Protein AF-A0A8T0DCI5-F1 (afdb_monomer)

Structure (mmCIF, N/CA/C/O backbone):
data_AF-A0A8T0DCI5-F1
#
_entry.id   AF-A0A8T0DCI5-F1
#
loop_
_atom_site.group_PDB
_atom_site.id
_atom_site.type_symbol
_atom_site.label_atom_id
_atom_site.label_alt_id
_atom_site.label_comp_id
_atom_site.label_asym_id
_atom_site.label_entity_id
_atom_site.label_seq_id
_atom_site.pdbx_PDB_ins_code
_atom_site.Cartn_x
_atom_site.Cartn_y
_atom_site.Cartn_z
_atom_site.occupancy
_atom_site.B_iso_or_equiv
_atom_site.auth_seq_id
_atom_site.auth_comp_id
_atom_site.auth_asym_id
_atom_site.auth_atom_id
_atom_site.pdbx_PDB_model_num
ATOM 1 N N . MET A 1 1 ? -20.698 24.612 26.621 1.00 39.12 1 MET A N 1
ATOM 2 C CA . MET A 1 1 ? -21.183 23.215 26.681 1.00 39.12 1 MET A CA 1
ATOM 3 C C . MET A 1 1 ? -19.957 22.327 26.604 1.00 39.12 1 MET A C 1
ATOM 5 O O . MET A 1 1 ? -19.369 22.204 25.540 1.00 39.12 1 MET A O 1
ATOM 9 N N . ASN A 1 2 ? -19.497 21.860 27.763 1.00 38.19 2 ASN A N 1
ATOM 10 C CA . ASN A 1 2 ? -18.192 21.226 27.938 1.00 38.19 2 ASN A CA 1
ATOM 11 C C . ASN A 1 2 ? -18.203 19.811 27.346 1.00 38.19 2 ASN A C 1
ATOM 13 O O . ASN A 1 2 ? -19.063 19.004 27.691 1.00 38.19 2 ASN A O 1
ATOM 17 N N . GLY A 1 3 ? -17.231 19.513 26.481 1.00 45.12 3 GLY A N 1
ATOM 18 C CA . GLY A 1 3 ? -17.022 18.204 25.846 1.00 45.12 3 GLY A CA 1
ATOM 19 C C . GLY A 1 3 ? -16.558 17.090 26.795 1.00 45.12 3 GLY A C 1
ATOM 20 O O . GLY A 1 3 ? -16.182 16.018 26.337 1.00 45.12 3 GLY A O 1
ATOM 21 N N . GLU A 1 4 ? -16.603 17.312 28.107 1.00 45.72 4 GLU A N 1
ATOM 22 C CA . GLU A 1 4 ? -16.071 16.401 29.131 1.00 45.72 4 GLU A CA 1
ATOM 23 C C . GLU A 1 4 ? -17.026 15.240 29.479 1.00 45.72 4 GLU A C 1
ATOM 25 O O . GLU A 1 4 ? -16.649 14.293 30.164 1.00 45.72 4 GLU A O 1
ATOM 30 N N . GLY A 1 5 ? -18.266 15.261 28.976 1.00 42.47 5 GLY A N 1
ATOM 31 C CA . GLY A 1 5 ? -19.290 14.260 29.310 1.00 42.47 5 GLY A CA 1
ATOM 32 C C . GLY A 1 5 ? -19.173 12.908 28.590 1.00 42.47 5 GLY A C 1
ATOM 33 O O . GLY A 1 5 ? -19.795 11.939 29.025 1.00 42.47 5 GLY A O 1
ATOM 34 N N . VAL A 1 6 ? -18.400 12.813 27.501 1.00 50.53 6 VAL A N 1
ATOM 35 C CA . VAL A 1 6 ? -18.265 11.566 26.713 1.00 50.53 6 VAL A CA 1
ATOM 36 C C . VAL A 1 6 ? -17.013 10.773 27.105 1.00 50.53 6 VAL A C 1
ATOM 38 O O . VAL A 1 6 ? -17.026 9.544 27.067 1.00 50.53 6 VAL A O 1
ATOM 41 N N . GLU A 1 7 ? -15.951 11.442 27.556 1.00 51.25 7 GLU A N 1
ATOM 42 C CA . GLU A 1 7 ? -14.676 10.790 27.883 1.00 51.25 7 GLU A CA 1
ATOM 43 C C . GLU A 1 7 ? -14.747 9.957 29.179 1.00 51.25 7 GLU A C 1
ATOM 45 O O . GLU A 1 7 ? -14.103 8.915 29.289 1.00 51.25 7 GLU A O 1
ATOM 50 N N . SER A 1 8 ? -15.637 10.322 30.110 1.00 49.03 8 SER A N 1
ATOM 51 C CA . SER A 1 8 ? -15.830 9.642 31.404 1.00 49.03 8 SER A CA 1
ATOM 52 C C . SER A 1 8 ? -16.492 8.250 31.330 1.00 49.03 8 SER A C 1
ATOM 54 O O . SER A 1 8 ? -16.619 7.593 32.364 1.00 49.03 8 SER A O 1
ATOM 56 N N . ARG A 1 9 ? -16.946 7.782 30.157 1.00 56.31 9 ARG A N 1
ATOM 57 C CA . ARG A 1 9 ? -17.630 6.476 29.996 1.00 56.31 9 ARG A CA 1
ATOM 58 C C . ARG A 1 9 ? -16.864 5.458 29.150 1.00 56.31 9 ARG A C 1
ATOM 60 O O . ARG A 1 9 ? -17.348 4.340 28.978 1.00 56.31 9 ARG A O 1
ATOM 67 N N . ALA A 1 10 ? -15.697 5.813 28.616 1.00 63.16 10 ALA A N 1
ATOM 68 C CA . ALA A 1 10 ? -14.899 4.873 27.841 1.00 63.16 10 ALA A CA 1
ATOM 69 C C . ALA A 1 10 ? -14.134 3.927 28.787 1.00 63.16 10 ALA A C 1
ATOM 71 O O . ALA A 1 10 ? -13.474 4.407 29.712 1.00 63.16 10 ALA A O 1
ATOM 72 N N . PRO A 1 11 ? -14.196 2.596 28.589 1.00 72.56 11 PRO A N 1
ATOM 73 C CA . PRO A 1 11 ? -13.398 1.673 29.381 1.00 72.56 11 PRO A CA 1
ATOM 74 C C . PRO A 1 11 ? -11.907 2.026 29.228 1.00 72.56 11 PRO A C 1
ATOM 76 O O . PRO A 1 11 ? -11.449 2.272 28.108 1.00 72.56 11 PRO A O 1
ATOM 79 N N . PRO A 1 12 ? -11.141 2.084 30.330 1.00 68.19 12 PRO A N 1
ATOM 80 C CA . PRO A 1 12 ? -9.735 2.455 30.278 1.00 68.19 12 PRO A CA 1
ATOM 81 C C . PRO A 1 12 ? -8.933 1.398 29.510 1.00 68.19 12 PRO A C 1
ATOM 83 O O . PRO A 1 12 ? -8.918 0.219 29.870 1.00 68.19 12 PRO A O 1
ATOM 86 N N . ASP A 1 13 ? -8.234 1.832 28.464 1.00 75.88 13 ASP A N 1
ATOM 87 C CA . ASP A 1 13 ? -7.285 1.015 27.708 1.00 75.88 13 ASP A CA 1
ATOM 88 C C . ASP A 1 13 ? -6.001 0.851 28.533 1.00 75.88 13 ASP A C 1
ATOM 90 O O . ASP A 1 13 ? -5.081 1.661 28.452 1.00 75.88 13 ASP A O 1
ATOM 94 N N . ARG A 1 14 ? -5.973 -0.176 29.393 1.00 70.62 14 ARG A N 1
ATOM 95 C CA . ARG A 1 14 ? -4.916 -0.397 30.402 1.00 70.62 14 ARG A CA 1
ATOM 96 C C . ARG A 1 14 ? -3.493 -0.487 29.829 1.00 70.62 14 ARG A C 1
ATOM 98 O O . ARG A 1 14 ? -2.547 -0.308 30.587 1.00 70.62 14 ARG A O 1
ATOM 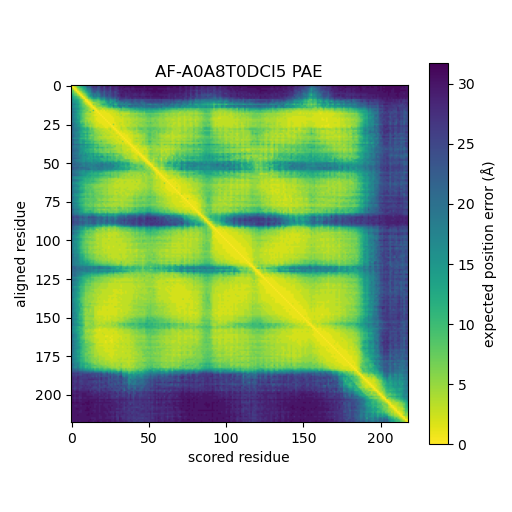105 N N . TYR A 1 15 ? -3.345 -0.747 28.528 1.00 79.38 15 TYR A N 1
ATOM 106 C CA . TYR A 1 15 ? -2.050 -0.911 27.858 1.00 79.38 15 TYR A CA 1
ATOM 107 C C . TYR A 1 15 ? -1.906 -0.078 26.571 1.00 79.38 15 TYR A C 1
ATOM 109 O O . TYR A 1 15 ? -0.943 -0.271 25.833 1.00 79.38 15 TYR A O 1
ATOM 117 N N . ASN A 1 16 ? -2.844 0.832 26.274 1.00 84.56 16 ASN A N 1
ATOM 118 C CA . ASN A 1 16 ? -2.890 1.591 25.014 1.00 84.56 16 ASN A CA 1
ATOM 119 C C . ASN A 1 16 ? -2.810 0.707 23.747 1.00 84.56 16 ASN A C 1
ATOM 121 O O . ASN A 1 16 ? -2.366 1.160 22.689 1.00 84.56 16 ASN A O 1
ATOM 125 N N . LEU A 1 17 ? -3.223 -0.562 23.821 1.00 86.12 17 LEU A N 1
ATOM 126 C CA . LEU A 1 17 ? -3.039 -1.519 22.722 1.00 86.12 17 LEU A CA 1
ATOM 127 C C . LEU A 1 17 ? -3.898 -1.151 21.517 1.00 86.12 17 LEU A C 1
ATOM 129 O O . LEU A 1 17 ? -3.439 -1.258 20.382 1.00 86.12 17 LEU A O 1
ATOM 133 N N . ALA A 1 18 ? -5.117 -0.660 21.753 1.00 85.38 18 ALA A N 1
ATOM 134 C CA . ALA A 1 18 ? -5.982 -0.194 20.675 1.00 85.38 18 ALA A CA 1
ATOM 135 C C . ALA A 1 18 ? -5.401 1.056 19.995 1.00 85.38 18 ALA A C 1
ATOM 137 O O . ALA A 1 18 ? -5.535 1.225 18.784 1.00 85.38 18 ALA A O 1
ATOM 138 N N . TYR A 1 19 ? -4.700 1.902 20.759 1.00 88.06 19 TYR A N 1
ATOM 139 C CA . TYR A 1 19 ? -4.032 3.090 20.231 1.00 88.06 19 TYR A CA 1
ATOM 140 C C . TYR A 1 19 ? -2.868 2.693 19.321 1.00 88.06 19 TYR A C 1
ATOM 142 O O . TYR A 1 19 ? -2.802 3.143 18.179 1.00 88.06 19 TYR A O 1
ATOM 150 N N . PHE A 1 20 ? -1.992 1.796 19.787 1.00 90.06 20 PHE A N 1
ATOM 151 C CA . PHE A 1 20 ? -0.880 1.287 18.982 1.00 90.06 20 PHE A CA 1
ATOM 152 C C . PHE A 1 20 ? -1.350 0.509 17.753 1.00 90.06 20 PHE A C 1
ATOM 154 O O . PHE A 1 20 ? -0.769 0.665 16.684 1.00 90.06 20 PHE A O 1
ATOM 161 N N . PHE A 1 21 ? -2.415 -0.284 17.875 1.00 90.69 21 PHE A N 1
ATOM 162 C CA . PHE A 1 21 ? -2.995 -1.012 16.751 1.00 90.69 21 PHE A CA 1
ATOM 163 C C . PHE A 1 21 ? -3.464 -0.060 15.644 1.00 90.69 21 PHE A C 1
ATOM 165 O O . PHE A 1 21 ? -3.102 -0.245 14.483 1.00 90.69 21 PHE A O 1
ATOM 172 N N . LEU A 1 22 ? -4.230 0.978 15.993 1.00 90.44 22 LEU A N 1
ATOM 173 C CA . LEU A 1 22 ? -4.726 1.966 15.031 1.00 90.44 22 LEU A CA 1
ATOM 174 C C . LEU A 1 22 ? -3.603 2.829 14.446 1.00 90.44 22 LEU A C 1
ATOM 176 O O . LEU A 1 22 ? -3.622 3.135 13.255 1.00 90.44 22 LEU A O 1
ATOM 180 N N . LEU A 1 23 ? -2.595 3.160 15.254 1.00 92.06 23 LEU A N 1
ATOM 181 C CA . LEU A 1 23 ? -1.393 3.850 14.796 1.00 92.06 23 LEU A CA 1
ATOM 182 C C . LEU A 1 23 ? -0.617 3.006 13.774 1.00 92.06 23 LEU A C 1
ATOM 184 O O . LEU A 1 23 ? -0.250 3.512 12.715 1.00 92.06 23 LEU A O 1
ATOM 188 N N . LEU A 1 24 ? -0.408 1.715 14.050 1.00 91.31 24 LEU A N 1
ATOM 189 C CA . LEU A 1 24 ? 0.299 0.798 13.153 1.00 91.31 24 LEU A CA 1
ATOM 190 C C . LEU A 1 24 ? -0.455 0.597 11.833 1.00 91.31 24 LEU A C 1
ATOM 192 O O . LEU A 1 24 ? 0.164 0.586 10.772 1.00 91.31 24 LEU A O 1
ATOM 196 N N . HIS A 1 25 ? -1.785 0.519 11.872 1.00 90.62 25 HIS A N 1
ATOM 197 C CA . HIS A 1 25 ? -2.597 0.465 10.654 1.00 90.62 25 HIS A CA 1
ATOM 198 C C . HIS A 1 25 ? -2.516 1.763 9.845 1.00 90.62 25 HIS A C 1
ATOM 200 O O . HIS A 1 25 ? -2.361 1.711 8.628 1.00 90.62 25 HIS A O 1
ATOM 206 N N . GLY A 1 26 ? -2.509 2.921 10.515 1.00 88.88 26 GLY A N 1
ATOM 207 C CA . GLY A 1 26 ? -2.259 4.213 9.873 1.00 88.88 26 GLY A CA 1
ATOM 208 C C . GLY A 1 26 ? -0.916 4.271 9.138 1.00 88.88 26 GLY A C 1
ATOM 209 O O . GLY A 1 26 ? -0.841 4.861 8.058 1.00 88.88 26 GLY A O 1
ATOM 210 N N . ILE A 1 27 ? 0.125 3.625 9.682 1.00 89.75 27 ILE A N 1
ATOM 211 C CA . ILE A 1 27 ? 1.417 3.457 8.998 1.00 89.75 27 ILE A CA 1
ATOM 212 C C . ILE A 1 27 ? 1.262 2.550 7.769 1.00 89.75 27 ILE A C 1
ATOM 214 O O . ILE A 1 27 ? 1.758 2.892 6.695 1.00 89.75 27 ILE A O 1
ATOM 218 N N . GLY A 1 28 ? 0.560 1.424 7.925 1.00 85.50 28 GLY A N 1
ATOM 219 C CA . GLY A 1 28 ? 0.360 0.404 6.894 1.00 85.50 28 GLY A CA 1
ATOM 220 C C . GLY A 1 28 ? -0.260 0.932 5.600 1.00 85.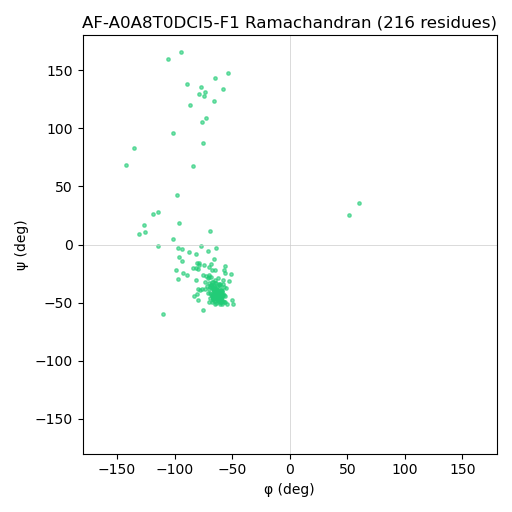50 28 GLY A C 1
ATOM 221 O O . GLY A 1 28 ? 0.263 0.643 4.529 1.00 85.50 28 GLY A O 1
ATOM 222 N N . PHE A 1 29 ? -1.295 1.774 5.687 1.00 83.69 29 PHE A N 1
ATOM 223 C CA . PHE A 1 29 ? -2.038 2.262 4.511 1.00 83.69 29 PHE A CA 1
ATOM 224 C C . PHE A 1 29 ? -1.174 2.992 3.480 1.00 83.69 29 PHE A C 1
ATOM 226 O O . PHE A 1 29 ? -1.444 2.926 2.284 1.00 83.69 29 PHE A O 1
ATOM 233 N N . LEU A 1 30 ? -0.145 3.711 3.936 1.00 82.62 30 LEU A N 1
ATOM 234 C CA . LEU A 1 30 ? 0.700 4.526 3.061 1.00 82.62 30 LEU A CA 1
ATOM 235 C C . LEU A 1 30 ? 1.979 3.807 2.625 1.00 82.62 30 LEU A C 1
ATOM 237 O O . LEU A 1 30 ? 2.670 4.308 1.736 1.00 82.62 30 LEU A O 1
ATOM 241 N N . LEU A 1 31 ? 2.315 2.652 3.213 1.00 78.50 31 LEU A N 1
ATOM 242 C CA . LEU A 1 31 ? 3.533 1.921 2.855 1.00 78.50 31 LEU A CA 1
ATOM 243 C C . LEU A 1 31 ? 3.579 1.545 1.365 1.00 78.50 31 LEU A C 1
ATOM 245 O O . LEU A 1 31 ? 4.595 1.854 0.738 1.00 78.50 31 LEU A O 1
ATOM 249 N N . PRO A 1 32 ? 2.524 0.966 0.754 1.00 78.44 32 PRO A N 1
ATOM 250 C CA . PRO A 1 32 ? 2.564 0.604 -0.661 1.00 78.44 32 PRO A CA 1
ATOM 251 C C . PRO A 1 32 ? 2.819 1.819 -1.557 1.00 78.44 32 PRO A C 1
ATOM 253 O O . PRO A 1 32 ? 3.710 1.796 -2.403 1.00 78.44 32 PRO A O 1
ATOM 256 N N . TRP A 1 33 ? 2.088 2.912 -1.323 1.00 82.31 33 TRP A N 1
ATOM 257 C CA . TRP A 1 33 ? 2.227 4.152 -2.086 1.00 82.31 33 TRP A CA 1
ATOM 258 C C . TRP A 1 33 ? 3.632 4.752 -1.971 1.00 82.31 33 TRP A C 1
ATOM 260 O O . TRP A 1 33 ? 4.251 5.095 -2.980 1.00 82.31 33 TRP A O 1
ATOM 270 N N . ASN A 1 34 ? 4.174 4.808 -0.752 1.00 82.62 34 ASN A N 1
ATOM 271 C CA . ASN A 1 34 ? 5.522 5.316 -0.525 1.00 82.62 34 ASN A CA 1
ATOM 272 C C . ASN A 1 34 ? 6.591 4.448 -1.211 1.00 82.62 34 ASN A C 1
ATOM 274 O O . ASN A 1 34 ? 7.549 4.991 -1.753 1.00 82.62 34 ASN A O 1
ATOM 278 N N . VAL A 1 35 ? 6.426 3.120 -1.256 1.00 74.94 35 VAL A N 1
ATOM 279 C CA . VAL A 1 35 ? 7.334 2.231 -2.004 1.00 74.94 35 VAL A CA 1
ATOM 280 C C . VAL A 1 35 ? 7.303 2.538 -3.505 1.00 74.94 35 VAL A C 1
ATOM 282 O O . VAL A 1 35 ? 8.368 2.633 -4.113 1.00 74.94 35 VAL A O 1
ATOM 285 N N . PHE A 1 36 ? 6.127 2.763 -4.101 1.00 74.44 36 PHE A N 1
ATOM 286 C CA . PHE A 1 36 ? 6.020 3.103 -5.528 1.00 74.44 36 PHE A CA 1
ATOM 287 C C . PHE A 1 36 ? 6.666 4.447 -5.877 1.00 74.44 36 PHE A C 1
ATOM 289 O O . PHE A 1 36 ? 7.369 4.530 -6.884 1.00 74.44 36 PHE A O 1
ATOM 296 N N . ILE A 1 37 ? 6.484 5.481 -5.045 1.00 73.50 37 ILE A N 1
ATOM 297 C CA . ILE A 1 37 ? 7.147 6.782 -5.246 1.00 73.50 37 ILE A CA 1
ATOM 298 C C . ILE A 1 37 ? 8.668 6.607 -5.255 1.00 73.50 37 ILE A C 1
ATOM 300 O O . ILE A 1 37 ? 9.361 7.156 -6.112 1.00 73.50 37 ILE A O 1
ATOM 304 N N . ASN A 1 38 ? 9.190 5.819 -4.318 1.00 70.50 38 ASN A N 1
ATOM 305 C CA . ASN A 1 38 ? 10.630 5.631 -4.156 1.00 70.50 38 ASN A CA 1
ATOM 306 C C . ASN A 1 38 ? 11.222 4.764 -5.264 1.00 70.50 38 ASN A C 1
ATOM 308 O O . ASN A 1 38 ? 12.351 4.986 -5.695 1.00 70.50 38 ASN A O 1
ATOM 312 N N . ALA A 1 39 ? 10.438 3.815 -5.769 1.00 71.00 39 ALA A N 1
ATOM 313 C CA . ALA A 1 39 ? 10.800 2.981 -6.901 1.00 71.00 39 ALA A CA 1
ATOM 314 C C . ALA A 1 39 ? 10.670 3.702 -8.255 1.00 71.00 39 ALA A C 1
ATOM 316 O O . ALA A 1 39 ? 10.996 3.101 -9.275 1.00 71.00 39 ALA A O 1
ATOM 317 N N . LYS A 1 40 ? 10.234 4.972 -8.308 1.00 76.12 40 LYS A N 1
ATOM 318 C CA . LYS A 1 40 ? 10.100 5.735 -9.563 1.00 76.12 40 LYS A CA 1
ATOM 319 C C . LYS A 1 40 ? 11.361 5.655 -10.423 1.00 76.12 40 LYS A C 1
ATOM 321 O O . LYS A 1 40 ? 11.254 5.325 -11.597 1.00 76.12 40 LYS A O 1
ATOM 326 N N . GLU A 1 41 ? 12.528 5.948 -9.849 1.00 67.50 41 GLU A N 1
ATOM 327 C CA . GLU A 1 41 ? 13.815 5.925 -10.569 1.00 67.50 41 GLU A CA 1
ATOM 328 C C . GLU A 1 41 ? 14.090 4.516 -11.133 1.00 67.50 41 GLU A C 1
ATOM 330 O O . GLU A 1 41 ? 14.473 4.358 -12.287 1.00 67.50 41 GLU A O 1
ATOM 335 N N . TYR A 1 42 ? 13.764 3.459 -10.382 1.00 72.19 42 TYR A N 1
ATOM 336 C CA . TYR A 1 42 ? 13.871 2.078 -10.866 1.00 72.19 42 TYR A CA 1
ATOM 337 C C . TYR A 1 42 ? 12.917 1.781 -12.038 1.00 72.19 42 TYR A C 1
ATOM 339 O O . TYR A 1 42 ? 13.320 1.189 -13.040 1.00 72.19 42 TYR A O 1
ATOM 347 N N . PHE A 1 43 ? 11.652 2.195 -11.949 1.00 72.00 43 PHE A N 1
ATOM 348 C CA . PHE A 1 43 ? 10.679 1.949 -13.013 1.00 72.00 43 PHE A CA 1
ATOM 349 C C . PHE A 1 43 ? 10.982 2.763 -14.273 1.00 72.00 43 PHE A C 1
ATOM 351 O O . PHE A 1 43 ? 10.962 2.209 -15.368 1.00 72.00 43 PHE A O 1
ATOM 358 N N . VAL A 1 44 ? 11.278 4.053 -14.125 1.00 71.81 44 VAL A N 1
ATOM 359 C CA . VAL A 1 44 ? 11.449 4.999 -15.235 1.00 71.81 44 VAL A CA 1
ATOM 360 C C . VAL A 1 44 ? 12.827 4.866 -15.881 1.00 71.81 44 VAL A C 1
ATOM 362 O O . VAL A 1 44 ? 12.906 4.751 -17.104 1.00 71.81 44 VAL A O 1
ATOM 365 N N . ASP A 1 45 ? 13.897 4.833 -15.082 1.00 65.88 45 ASP A N 1
ATOM 366 C CA . ASP A 1 45 ? 15.268 4.961 -15.591 1.00 65.88 45 ASP A CA 1
ATOM 367 C C . ASP A 1 45 ? 15.921 3.609 -15.898 1.00 65.88 45 ASP A C 1
ATOM 369 O O . ASP A 1 45 ? 16.816 3.543 -16.743 1.00 65.88 45 ASP A O 1
ATOM 373 N N . TYR A 1 46 ? 15.460 2.529 -15.253 1.00 66.94 46 TYR A N 1
ATOM 374 C CA . TYR A 1 46 ? 16.002 1.180 -15.430 1.00 66.94 46 TYR A CA 1
ATOM 375 C C . TYR A 1 46 ? 15.039 0.244 -16.174 1.00 66.94 46 TYR A C 1
ATOM 377 O O . TYR A 1 46 ? 15.368 -0.246 -17.250 1.00 66.94 46 TYR A O 1
ATOM 385 N N . LYS A 1 47 ? 13.829 0.004 -15.652 1.00 68.94 47 LYS A N 1
ATOM 386 C CA . LYS A 1 47 ? 12.941 -1.052 -16.177 1.00 68.94 47 LYS A CA 1
ATOM 387 C C . LYS A 1 47 ? 12.213 -0.665 -17.474 1.00 68.94 47 LYS A C 1
ATOM 389 O O . LYS A 1 47 ? 12.067 -1.498 -18.364 1.00 68.94 47 LYS A O 1
ATOM 394 N N . LEU A 1 48 ? 11.757 0.584 -17.597 1.00 69.81 48 LEU A N 1
ATOM 395 C CA . LEU A 1 48 ? 11.059 1.103 -18.786 1.00 69.81 48 LEU A CA 1
ATOM 396 C C . LEU A 1 48 ? 12.005 1.792 -19.782 1.00 69.81 48 LEU A C 1
ATOM 398 O O . LEU A 1 48 ? 11.581 2.195 -20.867 1.00 69.81 48 LEU A O 1
ATOM 402 N N . ASN A 1 49 ? 13.292 1.921 -19.454 1.00 71.31 49 ASN A N 1
ATOM 403 C CA . ASN A 1 49 ? 14.291 2.532 -20.324 1.00 71.31 49 ASN A CA 1
ATOM 404 C C . ASN A 1 49 ? 14.853 1.533 -21.340 1.00 71.31 49 ASN A C 1
ATOM 406 O O . ASN A 1 49 ? 16.011 1.132 -21.293 1.00 71.31 49 ASN A O 1
ATOM 410 N N . THR A 1 50 ? 13.991 1.119 -22.265 1.00 71.12 50 THR A N 1
ATOM 411 C CA . THR A 1 50 ? 14.346 0.250 -23.392 1.00 71.12 50 THR A CA 1
ATOM 412 C C . THR A 1 50 ? 14.388 1.053 -24.690 1.00 71.12 50 THR A C 1
ATOM 414 O O . THR A 1 50 ? 13.745 2.099 -24.806 1.00 71.12 50 THR A O 1
ATOM 417 N N . THR A 1 51 ? 15.086 0.542 -25.707 1.00 68.00 51 THR A N 1
ATOM 418 C CA . THR A 1 51 ? 15.113 1.137 -27.058 1.00 68.00 51 THR A CA 1
ATOM 419 C C . THR A 1 51 ? 13.716 1.290 -27.674 1.00 68.00 51 THR A C 1
ATOM 421 O O . THR A 1 51 ? 13.510 2.173 -28.499 1.00 68.00 51 THR A O 1
ATOM 424 N N . LEU A 1 52 ? 12.746 0.476 -27.238 1.00 65.56 52 LEU A N 1
ATOM 425 C CA . LEU A 1 52 ? 11.347 0.495 -27.683 1.00 65.56 52 LEU A CA 1
ATOM 426 C C . LEU A 1 52 ? 10.471 1.532 -26.956 1.00 65.56 52 LEU A C 1
ATOM 428 O O . LEU A 1 52 ? 9.404 1.879 -27.450 1.00 65.56 52 LEU A O 1
ATOM 432 N N . SER A 1 53 ? 10.887 2.001 -25.777 1.00 67.00 53 SER A N 1
ATOM 433 C CA . SER A 1 53 ? 10.086 2.863 -24.892 1.00 67.00 53 SER A CA 1
ATOM 434 C C . SER A 1 53 ? 10.819 4.153 -24.501 1.00 67.00 53 SER A C 1
ATOM 436 O O . SER A 1 53 ? 10.442 4.819 -23.532 1.00 67.00 53 SER A O 1
ATOM 438 N N . TYR A 1 54 ? 11.875 4.513 -25.238 1.00 65.00 54 TYR A N 1
ATOM 439 C CA . TYR A 1 54 ? 12.729 5.649 -24.902 1.00 65.00 54 TYR A CA 1
ATOM 440 C C . TYR A 1 54 ? 11.976 6.988 -24.888 1.00 65.00 54 TYR A C 1
ATOM 442 O O . TYR A 1 54 ? 12.245 7.818 -24.033 1.00 65.00 54 TYR A O 1
ATOM 450 N N . ASP A 1 55 ? 10.990 7.193 -25.758 1.00 72.00 55 ASP A N 1
ATOM 451 C CA . ASP A 1 55 ? 10.210 8.444 -25.789 1.00 72.00 55 ASP A CA 1
ATOM 452 C C . ASP A 1 55 ? 8.718 8.209 -25.517 1.00 72.00 55 ASP A C 1
ATOM 454 O O . ASP A 1 55 ? 7.834 8.914 -25.994 1.00 72.00 55 ASP A O 1
ATOM 458 N N . ALA A 1 56 ? 8.413 7.137 -24.784 1.00 76.62 56 ALA A N 1
ATOM 459 C CA . ALA A 1 56 ? 7.037 6.767 -24.521 1.00 76.62 56 ALA A CA 1
ATOM 460 C C . ALA A 1 56 ? 6.380 7.702 -23.493 1.00 76.62 56 ALA A C 1
ATOM 462 O O . ALA A 1 56 ? 6.897 7.901 -22.390 1.00 76.62 56 ALA A O 1
ATOM 463 N N . ASP A 1 57 ? 5.181 8.188 -23.819 1.00 81.88 57 ASP A N 1
ATOM 464 C CA . ASP A 1 57 ? 4.394 9.099 -22.976 1.00 81.88 57 ASP A CA 1
ATOM 465 C C . ASP A 1 57 ? 4.140 8.532 -21.564 1.00 81.88 57 ASP A C 1
ATOM 467 O O . ASP A 1 57 ? 4.270 9.227 -20.554 1.00 81.88 57 ASP A O 1
ATOM 471 N N . TYR A 1 58 ? 3.910 7.217 -21.463 1.00 76.50 58 TYR A N 1
ATOM 472 C CA . TYR A 1 58 ? 3.718 6.529 -20.181 1.00 76.50 58 TYR A CA 1
ATOM 473 C C . TYR A 1 58 ? 4.954 6.531 -19.269 1.00 76.50 58 TYR A C 1
ATOM 475 O O . TYR A 1 58 ? 4.815 6.371 -18.056 1.00 76.50 58 TYR A O 1
ATOM 483 N N . ARG A 1 59 ? 6.158 6.725 -19.822 1.00 77.94 59 ARG A N 1
ATOM 484 C CA . ARG A 1 59 ? 7.406 6.834 -19.058 1.00 77.94 59 ARG A CA 1
ATOM 485 C C . ARG A 1 59 ? 7.611 8.255 -18.538 1.00 77.94 59 ARG A C 1
ATOM 487 O O . ARG A 1 59 ? 7.941 8.433 -17.368 1.00 77.94 59 ARG A O 1
ATOM 494 N N . VAL A 1 60 ? 7.376 9.257 -19.387 1.00 79.38 60 VAL A N 1
ATOM 495 C CA . VAL A 1 60 ? 7.502 10.681 -19.030 1.00 79.38 60 VAL A CA 1
ATOM 496 C C . VAL A 1 60 ? 6.460 11.066 -17.978 1.00 79.38 60 VAL A C 1
ATOM 498 O O . VAL A 1 60 ? 6.791 11.673 -16.959 1.00 79.38 60 VAL A O 1
ATOM 501 N N . ASN A 1 61 ? 5.215 10.628 -18.170 1.00 84.38 61 ASN A N 1
ATOM 502 C CA . ASN A 1 61 ? 4.083 10.930 -17.295 1.00 84.38 61 ASN A CA 1
ATOM 503 C C . ASN A 1 61 ? 3.797 9.833 -16.251 1.00 84.38 61 ASN A C 1
ATOM 505 O O . ASN A 1 61 ? 2.722 9.808 -15.648 1.00 84.38 61 ASN A O 1
ATOM 509 N N . PHE A 1 62 ? 4.763 8.945 -15.986 1.00 83.69 62 PHE A N 1
ATOM 510 C CA . PHE A 1 62 ? 4.616 7.783 -15.099 1.00 83.69 62 PHE A CA 1
ATOM 511 C C . PHE A 1 62 ? 4.019 8.131 -13.727 1.00 83.69 62 PHE A C 1
ATOM 513 O O . PHE A 1 62 ? 3.064 7.498 -13.283 1.00 83.69 62 PHE A O 1
ATOM 520 N N . MET A 1 63 ? 4.540 9.174 -13.069 1.00 83.44 63 MET A N 1
ATOM 521 C CA . MET A 1 63 ? 4.068 9.600 -11.743 1.00 83.44 63 MET A CA 1
ATOM 522 C C . MET A 1 63 ? 2.633 10.125 -11.764 1.00 83.44 63 MET A C 1
ATOM 524 O O . MET A 1 63 ? 1.885 9.885 -10.819 1.00 83.44 63 MET A O 1
ATOM 528 N N . SER A 1 64 ? 2.243 10.814 -12.836 1.00 88.12 64 SER A N 1
ATOM 529 C CA . SER A 1 64 ? 0.880 11.316 -13.012 1.00 88.12 64 SER A CA 1
ATOM 530 C C . SER A 1 64 ? -0.097 10.154 -13.187 1.00 88.12 64 SER A C 1
ATOM 532 O O . SER A 1 64 ? -1.130 10.116 -12.518 1.00 88.12 64 SER A O 1
ATOM 534 N N . TYR A 1 65 ? 0.261 9.162 -14.011 1.00 87.00 65 TYR A N 1
ATOM 535 C CA . TYR A 1 65 ? -0.550 7.961 -14.207 1.00 87.00 65 TYR A CA 1
ATOM 536 C C . TYR A 1 65 ? -0.679 7.135 -12.931 1.00 87.00 65 TYR A C 1
ATOM 538 O O . TYR A 1 65 ? -1.797 6.816 -12.533 1.00 87.00 65 TYR A O 1
ATOM 546 N N . ILE A 1 66 ? 0.435 6.833 -12.257 1.00 87.50 66 ILE A N 1
ATOM 547 C CA . ILE A 1 66 ? 0.420 6.089 -10.992 1.00 87.50 66 ILE A CA 1
ATOM 548 C C . ILE A 1 66 ? -0.338 6.860 -9.904 1.00 87.50 66 ILE A C 1
ATOM 550 O O . ILE A 1 66 ? -1.114 6.258 -9.167 1.00 87.50 66 ILE A O 1
ATOM 554 N N . GLY A 1 67 ? -0.173 8.184 -9.817 1.00 88.12 67 GLY A N 1
ATOM 555 C CA . GLY A 1 67 ? -0.861 9.019 -8.832 1.00 88.12 67 GLY A CA 1
ATOM 556 C C . GLY A 1 67 ? -2.371 9.027 -9.013 1.00 88.12 67 GLY A C 1
ATOM 557 O O . GLY A 1 67 ? -3.104 8.818 -8.042 1.00 88.12 67 GLY A O 1
ATOM 558 N N . PHE A 1 68 ? -2.836 9.201 -10.251 1.00 87.50 68 PHE A N 1
ATOM 559 C CA . PHE A 1 68 ? -4.259 9.154 -10.566 1.00 87.50 68 PHE A CA 1
ATOM 560 C C . PHE A 1 68 ? -4.836 7.748 -10.363 1.00 87.50 68 PHE A C 1
ATOM 562 O O . PHE A 1 68 ? -5.865 7.594 -9.704 1.00 87.50 68 PHE A O 1
ATOM 569 N N . ALA A 1 69 ? -4.140 6.720 -10.859 1.00 87.81 69 ALA A N 1
ATOM 570 C CA . ALA A 1 69 ? -4.521 5.318 -10.703 1.00 87.81 69 ALA A CA 1
ATOM 571 C C . ALA A 1 69 ? -4.553 4.863 -9.235 1.00 87.81 69 ALA A C 1
ATOM 573 O O . ALA A 1 69 ? -5.332 3.980 -8.887 1.00 87.81 69 ALA A O 1
ATOM 574 N N . ALA A 1 70 ? -3.743 5.471 -8.369 1.00 87.19 70 ALA A N 1
ATOM 575 C CA . ALA A 1 70 ? -3.776 5.215 -6.940 1.00 87.19 70 ALA A CA 1
ATOM 576 C C . ALA A 1 70 ? -4.979 5.894 -6.267 1.00 87.19 70 ALA A C 1
ATOM 578 O O . ALA A 1 70 ? -5.811 5.238 -5.648 1.00 87.19 70 ALA A O 1
ATOM 579 N N . HIS A 1 71 ? -5.126 7.210 -6.407 1.00 89.31 71 HIS A N 1
ATOM 580 C CA . HIS A 1 71 ? -6.069 7.951 -5.566 1.00 89.31 71 HIS A CA 1
ATOM 581 C C . HIS A 1 71 ? -7.515 7.848 -6.050 1.00 89.31 71 HIS A C 1
ATOM 583 O O . HIS A 1 71 ? -8.421 7.659 -5.240 1.00 89.31 71 HIS A O 1
ATOM 589 N N . PHE A 1 72 ? -7.751 7.948 -7.361 1.00 89.38 72 PHE A N 1
ATOM 590 C CA . PHE A 1 72 ? -9.111 8.036 -7.892 1.00 89.38 72 PHE A CA 1
ATOM 591 C C . PHE A 1 72 ? -9.929 6.755 -7.634 1.00 89.38 72 PHE A C 1
ATOM 593 O O . PHE A 1 72 ? -11.002 6.851 -7.033 1.00 89.38 72 PHE A O 1
ATOM 600 N N . PRO A 1 73 ? -9.434 5.544 -7.964 1.00 87.31 73 PRO A N 1
ATOM 601 C CA . PRO A 1 73 ? -10.165 4.310 -7.685 1.00 87.31 73 PRO A CA 1
ATOM 602 C C . PRO A 1 73 ? -10.326 4.060 -6.184 1.00 87.31 73 PRO A C 1
ATOM 604 O O . PRO A 1 73 ? -11.418 3.707 -5.740 1.00 87.31 73 PRO A O 1
ATOM 607 N N . GLY A 1 74 ? -9.276 4.309 -5.390 1.00 87.56 74 GLY A N 1
ATOM 608 C CA . GLY A 1 74 ? -9.325 4.173 -3.934 1.00 87.56 74 GLY A CA 1
ATOM 609 C C . GLY A 1 74 ? -10.426 5.031 -3.308 1.00 87.56 74 GLY A C 1
ATOM 610 O O . GLY A 1 74 ? -11.203 4.534 -2.493 1.00 87.56 74 GLY A O 1
ATOM 611 N N . MET A 1 75 ? -10.572 6.282 -3.756 1.00 88.88 75 MET A N 1
ATOM 612 C CA . MET A 1 75 ? -11.654 7.175 -3.331 1.00 88.88 75 MET A CA 1
ATOM 613 C C . MET A 1 75 ? -13.035 6.663 -3.749 1.00 88.88 75 MET A C 1
ATOM 615 O O . MET A 1 75 ? -13.957 6.673 -2.933 1.00 88.88 75 MET A O 1
ATOM 619 N N . CYS A 1 76 ? -13.195 6.182 -4.987 1.00 87.88 76 CYS A N 1
ATOM 620 C CA . CYS A 1 76 ? -14.463 5.620 -5.458 1.00 87.88 76 CYS A CA 1
ATOM 621 C C . CYS A 1 76 ? -14.892 4.402 -4.630 1.00 87.88 76 CYS A C 1
ATOM 623 O O . CYS A 1 76 ? -16.047 4.317 -4.212 1.00 87.88 76 CYS A O 1
ATOM 625 N N . PHE A 1 77 ? -13.968 3.481 -4.348 1.00 84.12 77 PHE A N 1
ATOM 626 C CA . PHE A 1 77 ? -14.249 2.293 -3.542 1.00 84.12 77 PHE A CA 1
ATOM 627 C C . PHE A 1 77 ? -14.453 2.620 -2.061 1.00 84.12 77 PHE A C 1
ATOM 629 O O . PHE A 1 77 ? -15.323 2.023 -1.430 1.00 84.12 77 PHE A O 1
ATOM 636 N N . ALA A 1 78 ? -13.727 3.594 -1.507 1.00 86.25 78 ALA A N 1
ATOM 637 C CA . ALA A 1 78 ? -13.963 4.101 -0.156 1.00 86.25 78 ALA A CA 1
ATOM 638 C C . ALA A 1 78 ? -15.359 4.735 -0.026 1.00 86.25 78 ALA A C 1
ATOM 640 O O . ALA A 1 78 ? -16.100 4.435 0.916 1.00 86.25 78 ALA A O 1
ATOM 641 N N . ALA A 1 79 ? -15.762 5.552 -1.005 1.00 85.19 79 ALA A N 1
ATOM 642 C CA . ALA A 1 79 ? -17.094 6.143 -1.069 1.00 85.19 79 ALA A CA 1
ATOM 643 C C . ALA A 1 79 ? -18.173 5.060 -1.204 1.00 85.19 79 ALA A C 1
ATOM 645 O O . ALA A 1 79 ? -19.131 5.049 -0.430 1.00 85.19 79 ALA A O 1
ATOM 646 N N . TRP A 1 80 ? -17.987 4.100 -2.116 1.00 82.94 80 TRP A N 1
ATOM 647 C CA . TRP A 1 80 ? -18.895 2.965 -2.283 1.00 82.94 80 TRP A CA 1
ATOM 648 C C . TRP A 1 80 ? -19.051 2.180 -0.981 1.00 82.94 80 TRP A C 1
ATOM 650 O O . TRP A 1 80 ? -20.166 1.944 -0.518 1.00 82.94 80 TRP A O 1
ATOM 660 N N . ASN A 1 81 ? -17.931 1.827 -0.350 1.00 82.69 81 ASN A N 1
ATOM 661 C CA . ASN A 1 81 ? -17.914 1.119 0.919 1.00 82.69 81 ASN A CA 1
ATOM 662 C C . ASN A 1 81 ? -18.645 1.921 2.005 1.00 82.69 81 ASN A C 1
ATOM 664 O O . ASN A 1 81 ? -19.394 1.329 2.769 1.00 82.69 81 ASN A O 1
ATOM 668 N N . THR A 1 82 ? -18.495 3.244 2.064 1.00 81.25 82 THR A N 1
ATOM 669 C CA . THR A 1 82 ? -19.154 4.093 3.073 1.00 81.25 82 THR A CA 1
ATOM 670 C C . THR A 1 82 ? -20.666 4.200 2.855 1.00 81.25 82 THR A C 1
ATOM 672 O O . THR A 1 82 ? -21.436 3.966 3.784 1.00 81.25 82 THR A O 1
ATOM 675 N N . PHE A 1 83 ? -21.117 4.507 1.635 1.00 78.75 83 PHE A N 1
ATOM 676 C CA . PHE A 1 83 ? -22.538 4.742 1.356 1.00 78.75 83 PHE A CA 1
ATOM 677 C C . PHE A 1 83 ? -23.363 3.449 1.295 1.00 78.75 83 PHE A C 1
ATOM 679 O O . PHE A 1 83 ? -24.481 3.407 1.806 1.00 78.75 83 PHE A O 1
ATOM 686 N N . TYR A 1 84 ? -22.813 2.367 0.733 1.00 67.38 84 TYR A N 1
ATOM 687 C CA . TYR A 1 84 ? -23.538 1.101 0.571 1.00 67.38 84 TYR A CA 1
ATOM 688 C C . TYR A 1 84 ? -23.436 0.160 1.785 1.00 67.38 84 TYR A C 1
ATOM 690 O O . TYR A 1 84 ? -24.141 -0.849 1.842 1.00 67.38 84 TYR A O 1
ATOM 698 N N . GLN A 1 85 ? -22.628 0.483 2.805 1.00 62.91 85 GLN A N 1
ATOM 699 C CA . GLN A 1 85 ? -22.568 -0.299 4.051 1.00 62.91 85 GLN A CA 1
ATOM 700 C C . GLN A 1 85 ? -23.813 -0.182 4.935 1.00 62.91 85 GLN A C 1
ATOM 702 O O . GLN A 1 85 ? -24.046 -1.067 5.758 1.00 62.91 85 GLN A O 1
ATOM 707 N N . SER A 1 86 ? -24.632 0.853 4.741 1.00 51.53 86 SER A N 1
ATOM 708 C CA . SER A 1 86 ? -25.797 1.147 5.587 1.00 51.53 86 SER A CA 1
ATOM 709 C C . SER A 1 86 ? -26.921 0.088 5.511 1.00 51.53 86 SER A C 1
ATOM 711 O O . SER A 1 86 ? -27.820 0.077 6.347 1.00 51.53 86 SER A O 1
ATOM 713 N N . GLY A 1 87 ? -26.884 -0.836 4.536 1.00 50.59 87 GLY A N 1
ATOM 714 C CA . GLY A 1 87 ? -27.984 -1.777 4.265 1.00 50.59 87 GLY A CA 1
ATOM 715 C C . GLY A 1 87 ? -27.856 -3.199 4.836 1.00 50.59 87 GLY A C 1
ATOM 716 O O . GLY A 1 87 ? -28.864 -3.887 4.989 1.00 50.59 87 GLY A O 1
ATOM 717 N N . THR A 1 88 ? -26.655 -3.694 5.158 1.00 51.47 88 THR A N 1
ATOM 718 C CA . THR A 1 88 ? -26.469 -5.125 5.490 1.00 51.47 88 THR A CA 1
ATOM 719 C C . THR A 1 88 ? -26.354 -5.379 6.992 1.00 51.47 88 THR A C 1
ATOM 721 O O . THR A 1 88 ? -25.260 -5.357 7.551 1.00 51.47 88 THR A O 1
ATOM 724 N N . ARG A 1 89 ? -27.476 -5.731 7.634 1.00 49.72 89 ARG A N 1
ATOM 725 C CA . ARG A 1 89 ? -27.592 -6.072 9.071 1.00 49.72 89 ARG A CA 1
ATOM 726 C C . ARG A 1 89 ? -26.820 -7.335 9.515 1.00 49.72 89 ARG A C 1
ATOM 728 O O . ARG A 1 89 ? -26.807 -7.655 10.697 1.00 49.72 89 ARG A O 1
ATOM 735 N N . SER A 1 90 ? -26.176 -8.043 8.581 1.00 51.56 90 SER A N 1
ATOM 736 C CA . SER A 1 90 ? -25.457 -9.314 8.795 1.00 51.56 90 SER A CA 1
ATOM 737 C C . SER A 1 90 ? -23.991 -9.289 8.316 1.00 51.56 90 SER A C 1
ATOM 739 O O . SER A 1 90 ? -23.335 -10.324 8.226 1.00 51.56 90 SER A O 1
ATOM 741 N N . SER A 1 91 ? -23.437 -8.120 7.976 1.00 57.12 91 SER A N 1
ATOM 742 C CA . SER A 1 91 ? -22.033 -8.054 7.560 1.00 57.12 91 SER A CA 1
ATOM 743 C C . SER A 1 91 ? -21.116 -7.905 8.772 1.00 57.12 91 SER A C 1
ATOM 745 O O . SER A 1 91 ? -21.214 -6.921 9.496 1.00 57.12 91 SER A O 1
ATOM 747 N N . LYS A 1 92 ? -20.201 -8.859 8.988 1.00 75.56 92 LYS A N 1
ATOM 748 C CA . LYS A 1 92 ? -19.180 -8.794 10.049 1.00 75.56 92 LYS A CA 1
ATOM 749 C C . LYS A 1 92 ? -18.068 -7.816 9.618 1.00 75.56 92 LYS A C 1
ATOM 751 O O . LYS A 1 92 ? -17.265 -8.195 8.763 1.00 75.56 92 LYS A O 1
ATOM 756 N N . PRO A 1 93 ? -17.975 -6.588 10.169 1.00 74.00 93 PRO A N 1
ATOM 757 C CA . PRO A 1 93 ? -16.989 -5.588 9.731 1.00 74.00 93 PRO A CA 1
ATOM 758 C C . PRO A 1 93 ? -15.543 -6.072 9.909 1.00 74.00 93 PRO A C 1
ATOM 760 O O . PRO A 1 93 ? -14.699 -5.821 9.055 1.00 74.00 93 PRO A O 1
ATOM 763 N N . VAL A 1 94 ? -15.286 -6.869 10.952 1.00 80.62 94 VAL A N 1
ATOM 764 C CA . VAL A 1 94 ? -13.979 -7.495 11.210 1.00 80.62 94 VAL A CA 1
ATOM 765 C C . VAL A 1 94 ? -13.568 -8.453 10.087 1.00 80.62 94 VAL A C 1
ATOM 767 O O . VAL A 1 94 ? -12.411 -8.465 9.685 1.00 80.62 94 VAL A O 1
ATOM 770 N N . LEU A 1 95 ? -14.506 -9.225 9.523 1.00 83.06 95 LEU A N 1
ATOM 771 C CA . LEU A 1 95 ? -14.195 -10.136 8.417 1.00 83.06 95 LEU A CA 1
ATOM 772 C C . LEU A 1 95 ? -13.807 -9.355 7.157 1.00 83.06 95 LEU A C 1
ATOM 774 O O . LEU A 1 95 ? -12.839 -9.710 6.496 1.00 83.06 95 LEU A O 1
ATOM 778 N N . ARG A 1 96 ? -14.528 -8.269 6.849 1.00 84.50 96 ARG A N 1
ATOM 779 C CA . ARG A 1 96 ? -14.196 -7.388 5.717 1.00 84.50 96 ARG A CA 1
ATOM 780 C C . ARG A 1 96 ? -12.819 -6.753 5.874 1.00 84.50 96 ARG A C 1
ATOM 782 O O . ARG A 1 96 ? -12.072 -6.700 4.906 1.00 84.50 96 ARG A O 1
ATOM 789 N N . PHE A 1 97 ? -12.491 -6.321 7.088 1.00 87.00 97 PHE A N 1
ATOM 790 C CA . PHE A 1 97 ? -11.189 -5.756 7.425 1.00 87.00 97 PHE A CA 1
ATOM 791 C C . PHE A 1 97 ? -10.056 -6.765 7.189 1.00 87.00 97 PHE A C 1
ATOM 793 O O . PHE A 1 97 ? -9.121 -6.481 6.446 1.00 87.00 97 PHE A O 1
ATOM 800 N N . VAL A 1 98 ? -10.181 -7.979 7.737 1.00 87.81 98 VAL A N 1
ATOM 801 C CA . VAL A 1 98 ? -9.167 -9.036 7.576 1.00 87.81 98 VAL A CA 1
ATOM 802 C C . VAL A 1 98 ? -9.028 -9.461 6.113 1.00 87.81 98 VAL A C 1
ATOM 804 O O . VAL A 1 98 ? -7.913 -9.619 5.626 1.00 87.81 98 VAL A O 1
ATOM 807 N N . VAL A 1 99 ? -10.140 -9.610 5.386 1.00 88.38 99 VAL A N 1
ATOM 808 C CA . VAL A 1 99 ? -10.120 -9.964 3.958 1.00 88.38 99 VAL A CA 1
ATOM 809 C C . VAL A 1 99 ? -9.449 -8.871 3.125 1.00 88.38 99 VAL A C 1
ATOM 811 O O . VAL A 1 99 ? -8.613 -9.196 2.287 1.00 88.38 99 VAL A O 1
ATOM 814 N N . ALA A 1 100 ? -9.755 -7.592 3.369 1.00 88.31 100 ALA A N 1
ATOM 815 C CA . ALA A 1 100 ? -9.111 -6.482 2.667 1.00 88.31 100 ALA A CA 1
ATOM 816 C C . ALA A 1 100 ? -7.590 -6.477 2.893 1.00 88.31 100 ALA A C 1
ATOM 818 O O . ALA A 1 100 ? -6.840 -6.365 1.928 1.00 88.31 100 ALA A O 1
ATOM 819 N N . MET A 1 101 ? -7.141 -6.698 4.133 1.00 88.69 101 MET A N 1
ATOM 820 C CA . MET A 1 101 ? -5.716 -6.780 4.471 1.00 88.69 101 MET A CA 1
ATOM 821 C C . MET A 1 101 ? -5.016 -7.980 3.807 1.00 88.69 101 MET A C 1
ATOM 823 O O . MET A 1 101 ? -3.905 -7.850 3.300 1.00 88.69 101 MET A O 1
ATOM 827 N N . LEU A 1 102 ? -5.657 -9.154 3.770 1.00 90.62 102 LEU A N 1
ATOM 828 C CA . LEU A 1 102 ? -5.098 -10.339 3.106 1.00 90.62 102 LEU A CA 1
ATOM 829 C C . LEU A 1 102 ? -4.969 -10.143 1.591 1.00 90.62 102 LEU A C 1
ATOM 831 O O . LEU A 1 102 ? -3.952 -10.523 1.005 1.00 90.62 102 LEU A O 1
ATOM 835 N N . ILE A 1 103 ? -5.978 -9.539 0.959 1.00 90.19 103 ILE A N 1
ATOM 836 C CA . ILE A 1 103 ? -5.937 -9.212 -0.470 1.00 90.19 103 ILE A CA 1
ATOM 837 C C . ILE A 1 103 ? -4.831 -8.187 -0.734 1.00 90.19 103 ILE A C 1
ATOM 839 O O . ILE A 1 103 ? -4.024 -8.397 -1.634 1.00 90.19 103 ILE A O 1
ATOM 843 N N . GLU A 1 104 ? -4.739 -7.130 0.076 1.00 89.44 104 GLU A N 1
ATOM 844 C CA . GLU A 1 104 ? -3.703 -6.098 -0.028 1.00 89.44 104 GLU A CA 1
ATOM 845 C C . GLU A 1 104 ? -2.290 -6.703 0.000 1.00 89.44 104 GLU A C 1
ATOM 847 O O . GLU A 1 104 ? -1.502 -6.467 -0.917 1.00 89.44 104 GLU A O 1
ATOM 852 N N . ILE A 1 105 ? -1.991 -7.555 0.988 1.00 89.50 105 ILE A N 1
ATOM 853 C CA . ILE A 1 105 ? -0.693 -8.241 1.096 1.00 89.50 105 ILE A CA 1
ATOM 854 C C . ILE A 1 105 ? -0.441 -9.136 -0.123 1.00 89.50 105 ILE A C 1
ATOM 856 O O . ILE A 1 105 ? 0.659 -9.140 -0.673 1.00 89.50 105 ILE A O 1
ATOM 860 N N . THR A 1 106 ? -1.452 -9.878 -0.577 1.00 90.94 106 THR A N 1
ATOM 861 C CA . THR A 1 106 ? -1.311 -10.790 -1.722 1.00 90.94 106 THR A CA 1
ATOM 862 C C . THR A 1 106 ? -0.996 -10.028 -3.009 1.00 90.94 106 THR A C 1
ATOM 864 O O . THR A 1 106 ? -0.085 -10.409 -3.746 1.00 90.94 106 THR A O 1
ATOM 867 N N . VAL A 1 107 ? -1.701 -8.925 -3.274 1.00 89.25 107 VAL A N 1
ATOM 868 C CA . VAL A 1 107 ? -1.458 -8.093 -4.461 1.00 89.25 107 VAL A CA 1
ATOM 869 C C . VAL A 1 107 ? -0.104 -7.384 -4.364 1.00 89.25 107 VAL A C 1
ATOM 871 O O . VAL A 1 107 ? 0.590 -7.255 -5.375 1.00 89.25 107 VAL A O 1
ATOM 874 N N . LEU A 1 108 ? 0.328 -6.985 -3.163 1.00 85.12 108 LEU A N 1
ATOM 875 C CA . LEU A 1 108 ? 1.662 -6.422 -2.946 1.00 85.12 108 LEU A CA 1
ATOM 876 C C . LEU A 1 108 ? 2.761 -7.437 -3.299 1.00 85.12 108 LEU A C 1
ATOM 878 O O . LEU A 1 108 ? 3.666 -7.114 -4.068 1.00 85.12 108 LEU A O 1
ATOM 882 N N . LEU A 1 109 ? 2.657 -8.675 -2.805 1.00 87.81 109 LEU A N 1
ATOM 883 C CA . LEU A 1 109 ? 3.603 -9.752 -3.120 1.00 87.81 109 LEU A CA 1
ATOM 884 C C . LEU A 1 109 ? 3.615 -10.081 -4.616 1.00 87.81 109 LEU A C 1
ATOM 886 O O . LEU A 1 109 ? 4.686 -10.221 -5.206 1.00 87.81 109 LEU A O 1
ATOM 890 N N . PHE A 1 110 ? 2.438 -10.144 -5.240 1.00 87.88 110 PHE A N 1
ATOM 891 C CA . PHE A 1 110 ? 2.317 -10.322 -6.685 1.00 87.88 110 PHE A CA 1
ATOM 892 C 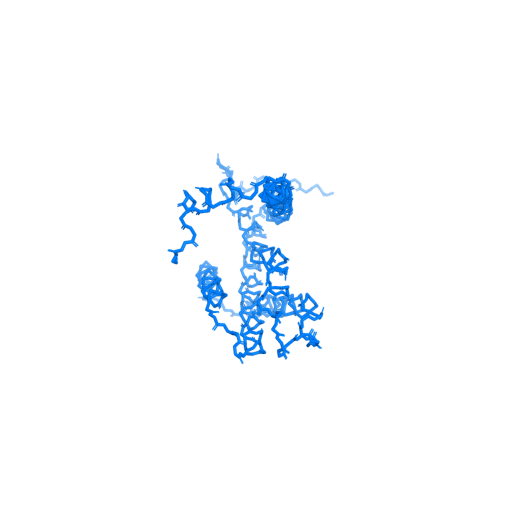C . PHE A 1 110 ? 3.005 -9.191 -7.459 1.00 87.88 110 PHE A C 1
ATOM 894 O O . PHE A 1 110 ? 3.725 -9.453 -8.418 1.00 87.88 110 PHE A O 1
ATOM 901 N N . THR A 1 111 ? 2.845 -7.940 -7.023 1.00 84.62 111 THR A N 1
ATOM 902 C CA . THR A 1 111 ? 3.479 -6.788 -7.679 1.00 84.62 111 THR A CA 1
ATOM 903 C C . THR A 1 111 ? 4.997 -6.846 -7.557 1.00 84.62 111 THR A C 1
ATOM 905 O O . THR A 1 111 ? 5.693 -6.641 -8.547 1.00 84.62 111 THR A O 1
ATOM 908 N N . ILE A 1 112 ? 5.523 -7.200 -6.381 1.00 81.75 112 ILE A N 1
ATOM 909 C CA . ILE A 1 112 ? 6.964 -7.404 -6.185 1.00 81.75 112 ILE A CA 1
ATOM 910 C C . ILE A 1 112 ? 7.472 -8.516 -7.113 1.00 81.75 112 ILE A C 1
ATOM 912 O O . ILE A 1 112 ? 8.455 -8.316 -7.824 1.00 81.75 112 ILE A O 1
ATOM 916 N N . ALA A 1 113 ? 6.782 -9.656 -7.184 1.00 83.25 113 ALA A N 1
ATOM 917 C CA . ALA A 1 113 ? 7.158 -10.742 -8.087 1.00 83.25 113 ALA A CA 1
ATOM 918 C C . ALA A 1 113 ? 7.146 -10.300 -9.562 1.00 83.25 113 ALA A C 1
ATOM 920 O O . ALA A 1 113 ? 8.091 -10.581 -10.294 1.00 83.25 113 ALA A O 1
ATOM 921 N N . LEU A 1 114 ? 6.129 -9.538 -9.981 1.00 79.06 114 LEU A N 1
ATOM 922 C CA . LEU A 1 114 ? 6.015 -9.003 -11.339 1.00 79.06 114 LEU A CA 1
ATOM 923 C C . LEU A 1 114 ? 7.190 -8.085 -11.705 1.00 79.06 114 LEU A C 1
ATOM 925 O O . LEU A 1 114 ? 7.662 -8.124 -12.839 1.00 79.06 114 LEU A O 1
ATOM 929 N N . THR A 1 115 ? 7.713 -7.303 -10.755 1.00 74.88 115 THR A N 1
ATOM 930 C CA . THR A 1 115 ? 8.891 -6.448 -11.001 1.00 74.88 115 THR A CA 1
ATOM 931 C C . THR A 1 115 ? 10.189 -7.228 -11.221 1.00 74.88 115 THR A C 1
ATOM 933 O O . THR A 1 115 ? 11.062 -6.759 -11.958 1.00 74.88 115 THR A O 1
ATOM 936 N N . MET A 1 116 ? 10.298 -8.430 -10.648 1.00 72.94 116 MET A N 1
ATOM 937 C CA . MET A 1 116 ? 11.473 -9.299 -10.781 1.00 72.94 116 MET A CA 1
ATOM 938 C C . MET A 1 116 ? 11.515 -10.060 -12.113 1.00 72.94 116 MET A C 1
ATOM 940 O O . MET A 1 116 ? 12.577 -10.529 -12.502 1.00 72.94 116 MET A O 1
ATOM 944 N N . ILE A 1 117 ? 10.392 -10.173 -12.829 1.00 76.94 117 ILE A N 1
ATOM 945 C CA . ILE A 1 117 ? 10.333 -10.861 -14.126 1.00 76.94 117 ILE A CA 1
ATOM 946 C C . ILE A 1 117 ? 10.929 -9.969 -15.222 1.00 76.94 117 ILE A C 1
ATOM 948 O O . ILE A 1 117 ? 10.627 -8.774 -15.304 1.00 76.94 117 ILE A O 1
ATOM 952 N N . ASP A 1 118 ? 11.761 -10.540 -16.092 1.00 70.12 118 ASP A N 1
ATOM 953 C CA . ASP A 1 118 ? 12.344 -9.835 -17.233 1.00 70.12 118 ASP A CA 1
ATOM 954 C C . ASP A 1 118 ? 11.302 -9.581 -18.330 1.00 70.12 118 ASP A C 1
ATOM 956 O O . ASP A 1 118 ? 10.852 -10.480 -19.036 1.00 70.12 118 ASP A O 1
ATOM 960 N N . THR A 1 119 ? 10.911 -8.315 -18.480 1.00 66.94 119 THR A N 1
ATOM 961 C CA . THR A 1 119 ? 9.869 -7.846 -19.411 1.00 66.94 119 THR A CA 1
ATOM 962 C C . THR A 1 119 ? 10.421 -6.945 -20.519 1.00 66.94 119 THR A C 1
ATOM 964 O O . THR A 1 119 ? 9.706 -6.117 -21.083 1.00 66.94 119 THR A O 1
ATOM 967 N N . VAL A 1 120 ? 11.695 -7.135 -20.876 1.00 65.00 120 VAL A N 1
ATOM 968 C CA . VAL A 1 120 ? 12.444 -6.306 -21.842 1.00 65.00 120 VAL A CA 1
ATOM 969 C C . VAL A 1 120 ? 11.776 -6.252 -23.225 1.00 65.00 120 VAL A C 1
ATOM 971 O O . VAL A 1 120 ? 11.851 -5.236 -23.912 1.00 65.00 120 VAL A O 1
ATOM 974 N N . HIS A 1 121 ? 11.072 -7.315 -23.623 1.00 67.94 121 HIS A N 1
ATOM 975 C CA . HIS A 1 121 ? 10.441 -7.419 -24.941 1.00 67.94 121 HIS A CA 1
ATOM 976 C C . HIS A 1 121 ? 9.087 -6.694 -25.062 1.00 67.94 121 HIS A C 1
ATOM 978 O O . HIS A 1 121 ? 8.675 -6.382 -26.176 1.00 67.94 121 HIS A O 1
ATOM 984 N N . PHE A 1 122 ? 8.400 -6.396 -23.948 1.00 77.38 122 PHE A N 1
ATOM 985 C CA . PHE A 1 122 ? 7.053 -5.797 -23.954 1.00 77.38 122 PHE A CA 1
ATOM 986 C C . PHE A 1 122 ? 6.861 -4.769 -22.816 1.00 77.38 122 PHE A C 1
ATOM 988 O O . PHE A 1 122 ? 6.061 -4.995 -21.899 1.00 77.38 122 PHE A O 1
ATOM 995 N N . PRO A 1 123 ? 7.545 -3.607 -22.868 1.00 76.62 123 PRO A N 1
ATOM 996 C CA . PRO A 1 123 ? 7.509 -2.600 -21.799 1.00 76.62 123 PRO A CA 1
ATOM 997 C C . PRO A 1 123 ? 6.103 -2.029 -21.545 1.00 76.62 123 PRO A C 1
ATOM 999 O O . PRO A 1 123 ? 5.733 -1.781 -20.398 1.00 76.62 123 PRO A O 1
ATOM 1002 N N . GLY A 1 124 ? 5.277 -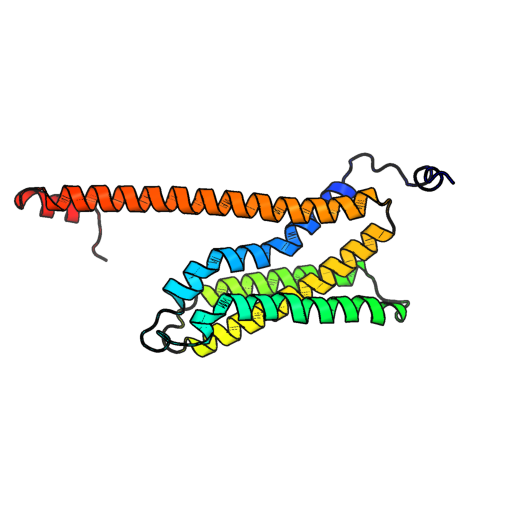1.893 -22.591 1.00 79.38 124 GLY A N 1
ATOM 1003 C CA . GLY A 1 124 ? 3.901 -1.401 -22.461 1.00 79.38 124 GLY A CA 1
ATOM 1004 C C . GLY A 1 124 ? 2.973 -2.350 -21.690 1.00 79.38 124 GLY A C 1
ATOM 1005 O O . GLY A 1 124 ? 2.166 -1.899 -20.880 1.00 79.38 124 GLY A O 1
ATOM 1006 N N . VAL A 1 125 ? 3.116 -3.668 -21.880 1.00 83.25 125 VAL A N 1
ATOM 1007 C CA . VAL A 1 125 ? 2.317 -4.675 -21.154 1.00 83.25 125 VAL A CA 1
ATOM 1008 C C . VAL A 1 125 ? 2.712 -4.699 -19.680 1.00 83.25 125 VAL A C 1
ATOM 1010 O O . VAL A 1 125 ? 1.848 -4.724 -18.806 1.00 83.25 125 VAL A O 1
ATOM 1013 N N . PHE A 1 126 ? 4.012 -4.620 -19.396 1.00 83.06 126 PHE A N 1
ATOM 1014 C CA . PHE A 1 126 ? 4.517 -4.501 -18.031 1.00 83.06 126 PHE A CA 1
ATOM 1015 C C . PHE A 1 126 ? 3.992 -3.242 -17.329 1.00 83.06 126 PHE A C 1
ATOM 1017 O O . PHE A 1 126 ? 3.535 -3.321 -16.186 1.00 83.06 126 PHE A O 1
ATOM 1024 N N . PHE A 1 127 ? 3.995 -2.097 -18.019 1.00 83.44 127 PHE A N 1
ATOM 1025 C CA . PHE A 1 127 ? 3.429 -0.859 -17.490 1.00 83.44 127 PHE A CA 1
ATOM 1026 C C . PHE A 1 127 ? 1.928 -1.005 -17.192 1.00 83.44 127 PHE A C 1
ATOM 1028 O O . PHE A 1 127 ? 1.493 -0.690 -16.086 1.00 83.44 127 PHE A O 1
ATOM 1035 N N . GLY A 1 128 ? 1.148 -1.560 -18.127 1.00 85.31 128 GLY A N 1
ATOM 1036 C CA . GLY A 1 128 ? -0.286 -1.794 -17.938 1.00 85.31 128 GLY A CA 1
ATOM 1037 C C . GLY A 1 128 ? -0.599 -2.709 -16.750 1.00 85.31 128 GLY A C 1
ATOM 1038 O O . GLY A 1 128 ? -1.462 -2.382 -15.935 1.00 85.31 128 GLY A O 1
ATOM 1039 N N . LEU A 1 129 ? 0.141 -3.813 -16.597 1.00 87.38 129 LEU A N 1
ATOM 1040 C CA . LEU A 1 129 ? 0.008 -4.711 -15.444 1.00 87.38 129 LEU A CA 1
ATOM 1041 C C . LEU A 1 129 ? 0.393 -4.019 -14.131 1.00 87.38 129 LEU A C 1
ATOM 1043 O O . LEU A 1 129 ? -0.303 -4.180 -13.134 1.00 87.38 12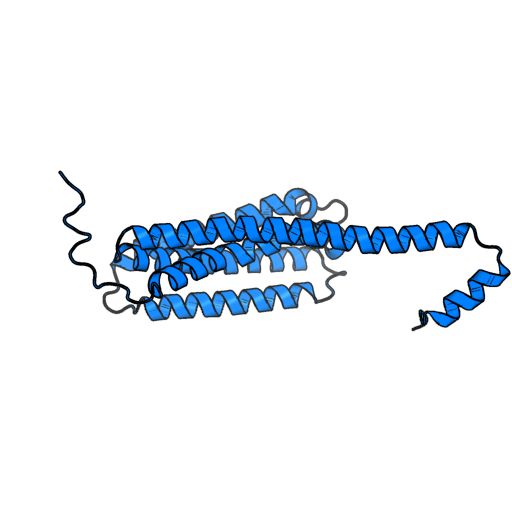9 LEU A O 1
ATOM 1047 N N . THR A 1 130 ? 1.451 -3.204 -14.133 1.00 86.75 130 THR A N 1
ATOM 1048 C CA . THR A 1 130 ? 1.864 -2.429 -12.951 1.00 86.75 130 THR A CA 1
ATOM 1049 C C . THR A 1 130 ? 0.769 -1.453 -12.522 1.00 86.75 130 THR A C 1
ATOM 1051 O O . THR A 1 130 ? 0.403 -1.420 -11.349 1.00 86.75 130 THR A O 1
ATOM 1054 N N . ILE A 1 131 ? 0.194 -0.699 -13.465 1.00 89.00 131 ILE A N 1
ATOM 1055 C CA . ILE A 1 131 ? -0.918 0.220 -13.190 1.00 89.00 131 ILE A CA 1
ATOM 1056 C C . ILE A 1 131 ? -2.142 -0.542 -12.674 1.00 89.00 131 ILE A C 1
ATOM 1058 O O . ILE A 1 131 ? -2.738 -0.121 -11.685 1.00 89.00 131 ILE A O 1
ATOM 1062 N N . ALA A 1 132 ? -2.493 -1.680 -13.277 1.00 90.19 132 ALA A N 1
ATOM 1063 C CA . ALA A 1 132 ? -3.608 -2.505 -12.814 1.00 90.19 132 ALA A CA 1
ATOM 1064 C C . ALA A 1 132 ? -3.413 -2.972 -11.360 1.00 90.19 132 ALA A C 1
ATOM 1066 O O . ALA A 1 132 ? -4.334 -2.864 -10.548 1.00 90.19 132 ALA A O 1
ATOM 1067 N N . SER A 1 133 ? -2.207 -3.416 -10.998 1.00 88.69 133 SER A N 1
ATOM 1068 C CA . SER A 1 133 ? -1.874 -3.785 -9.619 1.00 88.69 133 SER A CA 1
ATOM 1069 C C . SER A 1 133 ? -1.964 -2.597 -8.659 1.00 88.69 133 SER A C 1
ATOM 1071 O O . SER A 1 133 ? -2.525 -2.731 -7.574 1.00 88.69 133 SER A O 1
ATOM 1073 N N . VAL A 1 134 ? -1.476 -1.416 -9.061 1.00 89.12 134 VAL A N 1
ATOM 1074 C CA . VAL A 1 134 ? -1.574 -0.179 -8.265 1.00 89.12 134 VAL A CA 1
ATOM 1075 C C . VAL A 1 134 ? -3.034 0.192 -8.007 1.00 89.12 134 VAL A C 1
ATOM 1077 O O . VAL A 1 134 ? -3.380 0.518 -6.871 1.00 89.12 134 VAL A O 1
ATOM 1080 N N . VAL A 1 135 ? -3.900 0.092 -9.020 1.00 91.44 135 VAL A N 1
ATOM 1081 C CA . VAL A 1 135 ? -5.346 0.312 -8.866 1.00 91.44 135 VAL A CA 1
ATOM 1082 C C . VAL A 1 135 ? -5.922 -0.660 -7.837 1.00 91.44 135 VAL A C 1
ATOM 1084 O O . VAL A 1 135 ? -6.574 -0.229 -6.890 1.00 91.44 135 VAL A O 1
ATOM 1087 N N . LEU A 1 136 ? -5.646 -1.961 -7.972 1.00 90.75 136 LEU A N 1
ATOM 1088 C CA . LEU A 1 136 ? -6.168 -2.985 -7.060 1.00 90.75 136 LEU A CA 1
ATOM 1089 C C . LEU A 1 136 ? -5.715 -2.772 -5.610 1.00 90.75 136 LEU A C 1
ATOM 1091 O O . LEU A 1 136 ? -6.542 -2.860 -4.699 1.00 90.75 136 LEU A O 1
ATOM 1095 N N . ILE A 1 137 ? -4.435 -2.448 -5.395 1.00 90.06 137 ILE A N 1
ATOM 1096 C CA . ILE A 1 137 ? -3.894 -2.140 -4.064 1.00 90.06 137 ILE A CA 1
ATOM 1097 C C . ILE A 1 137 ? -4.638 -0.946 -3.469 1.00 90.06 137 ILE A C 1
ATOM 1099 O O . ILE A 1 137 ? -5.134 -1.038 -2.350 1.00 90.06 137 ILE A O 1
ATOM 1103 N N . ASN A 1 138 ? -4.783 0.154 -4.213 1.00 90.88 138 ASN A N 1
ATOM 1104 C CA . ASN A 1 138 ? -5.406 1.361 -3.673 1.00 90.88 138 ASN A CA 1
ATOM 1105 C C . ASN A 1 138 ? -6.919 1.223 -3.452 1.00 90.88 138 ASN A C 1
ATOM 1107 O O . ASN A 1 138 ? -7.456 1.826 -2.523 1.00 90.88 138 ASN A O 1
ATOM 1111 N N . CYS A 1 139 ? -7.610 0.387 -4.230 1.00 90.12 139 CYS A N 1
ATOM 1112 C CA . CYS A 1 139 ? -8.989 0.001 -3.933 1.00 90.12 139 CYS A CA 1
ATOM 1113 C C . CYS A 1 139 ? -9.087 -0.718 -2.578 1.00 90.12 139 CYS A C 1
ATOM 1115 O O . CYS A 1 139 ? -9.956 -0.394 -1.765 1.00 90.12 139 CYS A O 1
ATOM 1117 N N . CYS A 1 140 ? -8.180 -1.665 -2.311 1.00 89.12 140 CYS A N 1
ATOM 1118 C CA . CYS A 1 140 ? -8.133 -2.389 -1.039 1.00 89.12 140 CYS A CA 1
ATOM 1119 C C . CYS A 1 140 ? -7.784 -1.453 0.124 1.00 89.12 140 CYS A C 1
ATOM 1121 O O . CYS A 1 140 ? -8.483 -1.467 1.137 1.00 89.12 140 CYS A O 1
ATOM 1123 N N . VAL A 1 141 ? -6.782 -0.585 -0.056 1.00 89.62 141 VAL A N 1
ATOM 1124 C CA . VAL A 1 141 ? -6.387 0.438 0.924 1.00 89.62 141 VAL A CA 1
ATOM 1125 C C . VAL A 1 141 ? -7.554 1.377 1.230 1.00 89.62 141 VAL A C 1
ATOM 1127 O O . VAL A 1 141 ? -7.822 1.636 2.397 1.00 89.62 141 VAL A O 1
ATOM 1130 N N . GLY A 1 142 ? -8.320 1.827 0.230 1.00 89.69 142 GLY A N 1
ATOM 1131 C CA . GLY A 1 142 ? -9.487 2.691 0.445 1.00 89.69 142 GLY A CA 1
ATOM 1132 C C . GLY A 1 142 ? -10.573 2.036 1.310 1.00 89.69 142 GLY A C 1
ATOM 1133 O O . GLY A 1 142 ? -11.122 2.664 2.222 1.00 89.69 142 GLY A O 1
ATOM 1134 N N . ILE A 1 143 ? -10.852 0.747 1.084 1.00 88.56 143 ILE A N 1
ATOM 1135 C CA . ILE A 1 143 ? -11.784 -0.036 1.912 1.00 88.56 143 ILE A CA 1
ATOM 1136 C C . ILE A 1 143 ? -11.221 -0.215 3.328 1.00 88.56 143 ILE A C 1
ATOM 1138 O O . ILE A 1 143 ? -11.931 0.030 4.306 1.00 88.56 143 ILE A O 1
ATOM 1142 N N . HIS A 1 144 ? -9.950 -0.600 3.445 1.00 89.06 144 HIS A N 1
ATOM 1143 C CA . HIS A 1 144 ? -9.258 -0.835 4.712 1.00 89.06 144 HIS A CA 1
ATOM 1144 C C . HIS A 1 144 ? -9.206 0.442 5.570 1.00 89.06 144 HIS A C 1
ATOM 1146 O O . HIS A 1 144 ? -9.586 0.426 6.745 1.00 89.06 144 HIS A O 1
ATOM 1152 N N . GLN A 1 145 ? -8.854 1.577 4.969 1.00 90.25 145 GLN A N 1
ATOM 1153 C CA . GLN A 1 145 ? -8.840 2.889 5.607 1.00 90.25 145 GLN A CA 1
ATOM 1154 C C . GLN A 1 145 ? -10.240 3.273 6.102 1.00 90.25 145 GLN A C 1
ATOM 1156 O O . GLN A 1 145 ? -10.405 3.632 7.268 1.00 90.25 145 GLN A O 1
ATOM 1161 N N . THR A 1 146 ? -11.269 3.115 5.264 1.00 89.62 146 THR A N 1
ATOM 1162 C CA . THR A 1 146 ? -12.664 3.410 5.636 1.00 89.62 146 THR A CA 1
ATOM 1163 C C . THR A 1 146 ? -13.137 2.558 6.816 1.00 89.62 146 THR A C 1
ATOM 1165 O O . THR A 1 146 ? -13.762 3.072 7.740 1.00 89.62 146 THR A O 1
ATOM 1168 N N . LEU A 1 147 ? -12.828 1.256 6.823 1.00 89.25 147 LEU A N 1
ATOM 1169 C CA . LEU A 1 147 ? -13.187 0.358 7.926 1.00 89.25 147 LEU A CA 1
ATOM 1170 C C . LEU A 1 147 ? -12.447 0.719 9.219 1.00 89.25 147 LEU A C 1
ATOM 1172 O O . LEU A 1 147 ? -13.034 0.666 10.297 1.00 89.25 147 LEU A O 1
ATOM 1176 N N . THR A 1 148 ? -11.186 1.133 9.115 1.00 89.94 148 THR A N 1
ATOM 1177 C CA . THR A 1 148 ? -10.369 1.546 10.265 1.00 89.94 148 THR A CA 1
ATOM 1178 C C . THR A 1 148 ? -10.895 2.825 10.894 1.00 89.94 148 THR A C 1
ATOM 1180 O O . THR A 1 148 ? -11.091 2.869 12.107 1.00 89.94 148 THR A O 1
ATOM 1183 N N . PHE A 1 149 ? -11.199 3.841 10.082 1.00 89.56 149 PHE A N 1
ATOM 1184 C CA . PHE A 1 149 ? -11.849 5.059 10.567 1.00 89.56 149 PHE A CA 1
ATOM 1185 C C . PHE A 1 149 ? -13.268 4.784 11.080 1.00 89.56 149 PHE A C 1
ATOM 1187 O O . PHE A 1 149 ? -13.674 5.384 12.070 1.00 89.56 149 PHE A O 1
ATOM 1194 N N . GLY A 1 150 ? -13.989 3.825 10.491 1.00 88.19 150 GLY A N 1
ATOM 1195 C CA . GLY A 1 150 ? -15.281 3.358 10.997 1.00 88.19 150 GLY A CA 1
ATOM 1196 C C . GLY A 1 150 ? -15.194 2.732 12.394 1.00 88.19 150 GLY A C 1
ATOM 1197 O O . GLY A 1 150 ? -16.036 3.011 13.242 1.00 88.19 150 GLY A O 1
ATOM 1198 N N . MET A 1 151 ? -14.155 1.936 12.671 1.00 85.56 151 MET A N 1
ATOM 1199 C CA . MET A 1 151 ? -13.895 1.393 14.013 1.00 85.56 151 MET A CA 1
ATOM 1200 C C . MET A 1 151 ? -13.416 2.476 14.988 1.00 85.56 151 MET A C 1
ATOM 1202 O O . MET A 1 151 ? -13.875 2.522 16.128 1.00 85.56 151 MET A O 1
ATOM 1206 N N . ALA A 1 152 ? -12.527 3.368 14.543 1.00 87.38 152 ALA A N 1
ATOM 1207 C CA . ALA A 1 152 ? -12.009 4.463 15.358 1.00 87.38 152 ALA A CA 1
ATOM 1208 C C . ALA A 1 152 ? -13.098 5.479 15.746 1.00 87.38 152 ALA A C 1
ATOM 1210 O O . ALA A 1 152 ? -13.036 6.033 16.837 1.00 87.38 152 ALA A O 1
ATOM 1211 N N . ALA A 1 153 ? -14.128 5.666 14.912 1.00 86.38 153 ALA A N 1
ATOM 1212 C CA . ALA A 1 153 ? -15.262 6.551 15.188 1.00 86.38 153 ALA A CA 1
ATOM 1213 C C . ALA A 1 153 ? -16.165 6.077 16.344 1.00 86.38 153 ALA A C 1
ATOM 1215 O O . ALA A 1 153 ? -16.879 6.886 16.930 1.00 86.38 153 ALA A O 1
ATOM 1216 N N . ILE A 1 154 ? -16.145 4.780 16.678 1.00 84.94 154 ILE A N 1
ATOM 1217 C CA . ILE A 1 154 ? -16.875 4.222 17.834 1.00 84.94 154 ILE A CA 1
ATOM 1218 C C . ILE A 1 154 ? -16.097 4.480 19.139 1.00 84.94 154 ILE A C 1
ATOM 1220 O O . ILE A 1 154 ? -16.664 4.464 20.232 1.00 84.94 154 ILE A O 1
ATOM 1224 N N . LEU A 1 155 ? -14.791 4.721 19.029 1.00 85.19 155 LEU A N 1
ATOM 1225 C CA . LEU A 1 155 ? -13.894 4.997 20.141 1.00 85.19 155 LEU A CA 1
ATOM 1226 C C . LEU A 1 155 ? -13.740 6.519 20.357 1.00 85.19 155 LEU A C 1
ATOM 1228 O O . LEU A 1 155 ? -14.091 7.317 19.488 1.00 85.19 155 LEU A O 1
ATOM 1232 N N . PRO A 1 156 ? -13.196 6.963 21.507 1.00 85.50 156 PRO A N 1
ATOM 1233 C CA . PRO A 1 156 ? -12.870 8.371 21.726 1.00 85.50 156 PRO A CA 1
ATOM 1234 C C . PRO A 1 156 ? -11.977 8.955 20.619 1.00 85.50 156 PRO A C 1
ATOM 1236 O O . PRO A 1 156 ? -11.086 8.277 20.108 1.00 85.50 156 PRO A O 1
ATOM 1239 N N . MET A 1 157 ? -12.141 10.247 20.313 1.00 85.56 157 MET A N 1
ATOM 1240 C CA . MET A 1 157 ? -11.447 10.952 19.215 1.00 85.56 157 MET A CA 1
ATOM 1241 C C . MET A 1 157 ? -9.918 10.775 19.193 1.00 85.56 157 MET A C 1
ATOM 1243 O O . MET A 1 157 ? -9.303 10.831 18.126 1.00 85.56 157 MET A O 1
ATOM 1247 N N . LYS A 1 158 ? -9.296 10.494 20.347 1.00 86.75 158 LYS A N 1
ATOM 1248 C CA . LYS A 1 158 ? -7.866 10.166 20.453 1.00 86.75 158 LYS A CA 1
ATOM 1249 C C . LYS A 1 158 ? -7.427 9.027 19.518 1.00 86.75 158 LYS A C 1
ATOM 1251 O O . LYS A 1 158 ? -6.295 9.036 19.049 1.00 86.75 158 LYS A O 1
ATOM 1256 N N . TYR A 1 159 ? -8.308 8.071 19.225 1.00 88.06 159 TYR A N 1
ATOM 1257 C CA . TYR A 1 159 ? -8.005 6.898 18.404 1.00 88.06 159 TYR A CA 1
ATOM 1258 C C . TYR A 1 159 ? -8.015 7.201 16.900 1.00 88.06 159 TYR A C 1
ATOM 1260 O O . TYR A 1 159 ? -7.130 6.740 16.184 1.00 88.06 159 TYR A O 1
ATOM 1268 N N . SER A 1 160 ? -8.933 8.043 16.419 1.00 90.88 160 SER A N 1
ATOM 1269 C CA . SER A 1 160 ? -8.902 8.541 15.032 1.00 90.88 160 SER A CA 1
ATOM 1270 C C . SER A 1 160 ? -7.655 9.390 14.773 1.00 90.88 160 SER A C 1
ATOM 1272 O O . SER A 1 160 ? -7.013 9.259 13.732 1.00 90.88 160 SER A O 1
ATOM 1274 N N . ASN A 1 161 ? -7.255 10.199 15.760 1.00 91.12 161 ASN A N 1
ATOM 1275 C CA . ASN A 1 161 ? -6.011 10.967 15.696 1.00 91.12 161 ASN A CA 1
ATOM 1276 C C . ASN A 1 161 ? -4.771 10.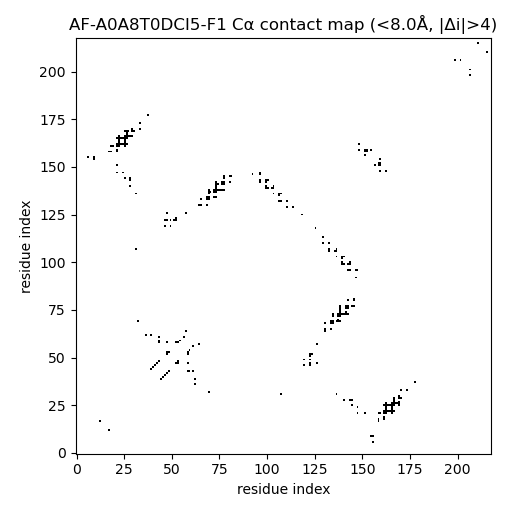060 15.660 1.00 91.12 161 ASN A C 1
ATOM 1278 O O . ASN A 1 161 ? -3.798 10.401 14.991 1.00 91.12 161 ASN A O 1
ATOM 1282 N N . ALA A 1 162 ? -4.806 8.897 16.321 1.00 91.50 162 ALA A N 1
ATOM 1283 C CA . ALA A 1 162 ? -3.722 7.915 16.276 1.00 91.50 162 ALA A CA 1
ATOM 1284 C C . ALA A 1 162 ? -3.482 7.382 14.854 1.00 91.50 162 ALA A C 1
ATOM 1286 O O . ALA A 1 162 ? -2.333 7.269 14.430 1.00 91.50 162 ALA A O 1
ATOM 1287 N N . VAL A 1 163 ? -4.555 7.111 14.098 1.00 92.56 163 VAL A N 1
ATOM 1288 C CA . VAL A 1 163 ? -4.466 6.668 12.694 1.00 92.56 163 VAL A CA 1
ATOM 1289 C C . VAL A 1 163 ? -3.792 7.742 11.837 1.00 92.56 163 VAL A C 1
ATOM 1291 O O . VAL A 1 163 ? -2.833 7.454 11.125 1.00 92.56 163 VAL A O 1
ATOM 1294 N N . ILE A 1 164 ? -4.247 8.995 11.954 1.00 91.94 164 ILE A N 1
ATOM 1295 C CA . ILE A 1 164 ? -3.690 10.135 11.207 1.00 91.94 164 ILE A CA 1
ATOM 1296 C C . ILE A 1 164 ? -2.214 10.354 11.572 1.00 91.94 164 ILE A C 1
ATOM 1298 O O . ILE A 1 164 ? -1.372 10.557 10.696 1.00 91.94 164 ILE A O 1
ATOM 1302 N N . MET A 1 165 ? -1.880 10.267 12.862 1.00 93.56 165 MET A N 1
ATOM 1303 C CA . MET A 1 165 ? -0.502 10.348 13.347 1.00 93.56 165 MET A CA 1
ATOM 1304 C C . MET A 1 165 ? 0.372 9.243 12.742 1.00 93.56 165 MET A C 1
ATOM 1306 O O . MET A 1 165 ? 1.478 9.532 12.289 1.00 93.56 165 MET A O 1
ATOM 1310 N N . GLY A 1 166 ? -0.126 8.005 12.683 1.00 91.62 166 GLY A N 1
ATOM 1311 C CA . GLY A 1 166 ? 0.562 6.879 12.053 1.00 91.62 166 GLY A CA 1
ATOM 1312 C C . GLY A 1 166 ? 0.861 7.121 10.571 1.00 91.62 166 GLY A C 1
ATOM 1313 O O . GLY A 1 166 ? 1.991 6.919 10.126 1.00 91.62 166 GLY A O 1
ATOM 1314 N N . SER A 1 167 ? -0.107 7.634 9.810 1.00 91.19 167 SER A N 1
ATOM 1315 C CA . SER A 1 167 ? 0.088 7.966 8.391 1.00 91.19 167 SER A CA 1
ATOM 1316 C C . SER A 1 167 ? 1.155 9.047 8.181 1.00 91.19 167 SER A C 1
ATOM 1318 O O . SER A 1 167 ? 2.034 8.896 7.329 1.00 91.19 167 SER A O 1
ATOM 1320 N N . ASN A 1 168 ? 1.153 10.096 9.008 1.00 91.31 168 ASN A N 1
ATOM 1321 C CA . ASN A 1 168 ? 2.174 11.148 8.961 1.00 91.31 168 ASN A CA 1
ATOM 1322 C C . ASN A 1 168 ? 3.568 10.625 9.357 1.00 91.31 168 ASN A C 1
ATOM 1324 O O . ASN A 1 168 ? 4.581 10.987 8.747 1.00 91.31 168 ASN A O 1
ATOM 1328 N N . ALA A 1 169 ? 3.628 9.735 10.354 1.00 91.00 169 ALA A N 1
ATOM 1329 C CA . ALA A 1 169 ? 4.865 9.085 10.768 1.00 91.00 169 ALA A CA 1
ATOM 1330 C C . ALA A 1 169 ? 5.445 8.218 9.640 1.00 91.00 169 ALA A C 1
ATOM 1332 O O . ALA A 1 169 ? 6.647 8.284 9.387 1.00 91.00 169 ALA A O 1
ATOM 1333 N N . CYS A 1 170 ? 4.604 7.480 8.907 1.00 88.38 170 CYS A N 1
ATOM 1334 C CA . CYS A 1 170 ? 5.022 6.682 7.751 1.00 88.38 170 CYS A CA 1
ATOM 1335 C C . CYS A 1 170 ? 5.743 7.528 6.695 1.00 88.38 170 CYS A C 1
ATOM 1337 O O . CYS A 1 170 ? 6.857 7.189 6.303 1.00 88.38 170 CYS A O 1
ATOM 1339 N N . GLY A 1 171 ? 5.171 8.667 6.290 1.00 85.19 171 GLY A N 1
ATOM 1340 C CA . GLY A 1 171 ? 5.807 9.563 5.314 1.00 85.19 171 GLY A CA 1
ATOM 1341 C C . GLY A 1 171 ? 7.181 10.066 5.771 1.00 85.19 171 GLY A C 1
ATOM 1342 O O . GLY A 1 171 ? 8.137 10.087 4.992 1.00 85.19 171 GLY A O 1
ATOM 1343 N N . THR A 1 172 ? 7.308 10.397 7.059 1.00 88.25 172 THR A N 1
ATOM 1344 C CA . THR A 1 172 ? 8.586 10.814 7.657 1.00 88.25 172 THR A CA 1
ATOM 1345 C C . THR A 1 172 ? 9.610 9.678 7.647 1.00 88.25 172 THR A C 1
ATOM 1347 O O . THR A 1 172 ? 10.734 9.868 7.184 1.00 88.25 172 THR A O 1
ATOM 1350 N N . ILE A 1 173 ? 9.218 8.480 8.096 1.00 87.00 173 ILE A N 1
ATOM 1351 C CA . ILE A 1 173 ? 10.081 7.290 8.121 1.00 87.00 173 ILE A CA 1
ATOM 1352 C C . ILE A 1 173 ? 10.558 6.950 6.705 1.00 87.00 173 ILE A C 1
ATOM 1354 O O . ILE A 1 173 ? 11.752 6.756 6.491 1.00 87.00 173 ILE A O 1
ATOM 1358 N N . MET A 1 174 ? 9.658 6.949 5.720 1.00 81.62 174 MET A N 1
ATOM 1359 C CA . MET A 1 174 ? 9.996 6.648 4.327 1.00 81.62 174 MET A CA 1
ATOM 1360 C C . MET A 1 174 ? 10.928 7.699 3.716 1.00 81.62 174 MET A C 1
ATOM 1362 O O . MET A 1 174 ? 11.848 7.351 2.978 1.00 81.62 174 MET A O 1
ATOM 1366 N N . SER A 1 175 ? 10.751 8.974 4.068 1.00 84.94 175 SER A N 1
ATOM 1367 C CA . SER A 1 175 ? 11.657 10.049 3.649 1.00 84.94 175 SER A CA 1
ATOM 1368 C C . SER A 1 175 ? 13.066 9.856 4.216 1.00 84.94 175 SER A C 1
ATOM 1370 O O . SER A 1 175 ? 14.046 9.977 3.481 1.00 84.94 175 SER A O 1
ATOM 1372 N N . ILE A 1 176 ? 13.181 9.487 5.496 1.00 85.44 176 ILE A N 1
ATOM 1373 C CA . ILE A 1 176 ? 14.469 9.170 6.130 1.00 85.44 176 ILE A CA 1
ATOM 1374 C C . ILE A 1 176 ? 15.119 7.963 5.445 1.00 85.44 176 ILE A C 1
ATOM 1376 O O . ILE A 1 176 ? 16.291 8.029 5.080 1.00 85.44 176 ILE A O 1
ATOM 1380 N N . VAL A 1 177 ? 14.361 6.885 5.212 1.00 82.06 177 VAL A N 1
ATOM 1381 C CA . VAL A 1 177 ? 14.853 5.685 4.515 1.00 82.06 177 VAL A CA 1
ATOM 1382 C C . VAL A 1 177 ? 15.375 6.032 3.123 1.00 82.06 177 VAL A C 1
ATOM 1384 O O . VAL A 1 177 ? 16.448 5.572 2.753 1.00 82.06 177 VAL A O 1
ATOM 1387 N N . ASN A 1 178 ? 14.688 6.886 2.364 1.00 76.31 178 ASN A N 1
ATOM 1388 C CA . ASN A 1 178 ? 15.172 7.326 1.054 1.00 76.31 178 ASN A CA 1
ATOM 1389 C C . ASN A 1 178 ? 16.488 8.086 1.121 1.00 76.31 178 ASN A C 1
ATOM 1391 O O . ASN A 1 178 ? 17.384 7.828 0.318 1.00 76.31 178 ASN A O 1
ATOM 1395 N N . ILE A 1 179 ? 16.602 9.031 2.056 1.00 82.94 179 ILE A N 1
ATOM 1396 C CA . ILE A 1 179 ? 17.829 9.809 2.245 1.00 82.94 179 ILE A CA 1
ATOM 1397 C C . ILE A 1 179 ? 18.978 8.861 2.597 1.00 82.94 179 ILE A C 1
ATOM 1399 O O . ILE A 1 179 ? 20.041 8.941 1.985 1.00 82.94 179 ILE A O 1
ATOM 1403 N N . LEU A 1 180 ? 18.748 7.917 3.515 1.00 78.81 180 LEU A N 1
ATOM 1404 C CA . LEU A 1 180 ? 19.735 6.909 3.900 1.00 78.81 180 LEU A CA 1
ATOM 1405 C C . LEU A 1 180 ? 20.115 5.996 2.729 1.00 78.81 180 LEU A C 1
ATOM 1407 O O . LEU A 1 180 ? 21.300 5.776 2.496 1.00 78.81 180 LEU A O 1
ATOM 1411 N N . THR A 1 181 ? 19.146 5.511 1.950 1.00 75.81 181 THR A N 1
ATOM 1412 C CA . THR A 1 181 ? 19.400 4.686 0.760 1.00 75.81 181 THR A CA 1
ATOM 1413 C C . THR A 1 181 ? 20.236 5.440 -0.269 1.00 75.81 181 THR A C 1
ATOM 1415 O O . THR A 1 181 ? 21.228 4.899 -0.755 1.00 75.81 181 THR A O 1
ATOM 1418 N N . LYS A 1 182 ? 19.896 6.700 -0.569 1.00 73.25 182 LYS A N 1
ATOM 1419 C CA . LYS A 1 182 ? 20.658 7.535 -1.511 1.00 73.25 182 LYS A CA 1
ATOM 1420 C C . LYS A 1 182 ? 22.062 7.841 -0.992 1.00 73.25 182 LYS A C 1
ATOM 1422 O O . LYS A 1 182 ? 23.019 7.782 -1.759 1.00 73.25 182 LYS A O 1
ATOM 1427 N N . TRP A 1 183 ? 22.207 8.105 0.304 1.00 79.12 183 TRP A N 1
ATOM 1428 C CA . TRP A 1 183 ? 23.505 8.333 0.937 1.00 79.12 183 TRP A CA 1
ATOM 1429 C C . TRP A 1 183 ? 24.400 7.082 0.887 1.00 79.12 183 TRP A C 1
ATOM 1431 O O . TRP A 1 183 ? 25.550 7.165 0.455 1.00 79.12 183 TRP A O 1
ATOM 1441 N N . LEU A 1 184 ? 23.863 5.903 1.218 1.00 73.75 184 LEU A N 1
ATOM 1442 C CA . LEU A 1 184 ? 24.581 4.624 1.134 1.00 73.75 184 LEU A CA 1
ATOM 1443 C C . LEU A 1 184 ? 24.925 4.232 -0.312 1.00 73.75 184 LEU A C 1
ATOM 1445 O O . LEU A 1 184 ? 26.014 3.714 -0.571 1.00 73.75 184 LEU A O 1
ATOM 1449 N N . ALA A 1 185 ? 24.014 4.474 -1.258 1.00 66.62 185 ALA A N 1
ATOM 1450 C CA . ALA A 1 185 ? 24.252 4.240 -2.680 1.00 66.62 185 ALA A CA 1
ATOM 1451 C C . ALA A 1 185 ? 25.346 5.170 -3.222 1.00 66.62 185 ALA A C 1
ATOM 1453 O O . ALA A 1 185 ? 26.255 4.704 -3.905 1.00 66.62 185 ALA A O 1
ATOM 1454 N N . SER A 1 186 ? 25.322 6.452 -2.844 1.00 63.47 186 SER A N 1
ATOM 1455 C CA . SER A 1 186 ? 26.388 7.406 -3.160 1.00 63.47 186 SER A CA 1
ATOM 1456 C C . SER A 1 186 ? 27.731 6.953 -2.587 1.00 63.47 186 SER A C 1
ATOM 1458 O O . SER A 1 186 ? 28.730 7.016 -3.289 1.00 63.47 186 SER A O 1
ATOM 1460 N N . GLY A 1 187 ? 27.765 6.383 -1.378 1.00 59.06 187 GLY A N 1
ATOM 1461 C CA . GLY A 1 187 ? 28.979 5.792 -0.806 1.00 59.06 187 GLY A CA 1
ATOM 1462 C C . GLY A 1 187 ? 29.557 4.646 -1.647 1.00 59.06 187 GLY A C 1
ATOM 1463 O O . GLY A 1 187 ? 30.756 4.627 -1.911 1.00 59.06 187 GLY A O 1
ATOM 1464 N N . LYS A 1 188 ? 28.721 3.720 -2.137 1.00 52.00 188 LYS A N 1
ATOM 1465 C CA . LYS A 1 188 ? 29.167 2.620 -3.018 1.00 52.00 188 LYS A CA 1
ATOM 1466 C C . LYS A 1 188 ? 29.621 3.121 -4.389 1.00 52.00 188 LYS A C 1
ATOM 1468 O O . LYS A 1 188 ? 30.667 2.691 -4.865 1.00 52.00 188 LYS A O 1
ATOM 1473 N N . SER A 1 189 ? 28.890 4.058 -4.991 1.00 51.75 189 SER A N 1
ATOM 1474 C CA . SER A 1 189 ? 29.253 4.688 -6.267 1.00 51.75 189 SER A CA 1
ATOM 1475 C C . SER A 1 189 ? 30.495 5.573 -6.149 1.00 51.75 189 SER A C 1
ATOM 1477 O O . SER A 1 189 ? 31.296 5.627 -7.075 1.00 51.75 189 SER A O 1
ATOM 1479 N N . PHE A 1 190 ? 30.696 6.244 -5.015 1.00 50.56 190 PHE A N 1
ATOM 1480 C CA . PHE A 1 190 ? 31.895 7.021 -4.709 1.00 50.56 190 PHE A CA 1
ATOM 1481 C C . PHE A 1 190 ? 33.102 6.105 -4.541 1.00 50.56 190 PHE A C 1
ATOM 1483 O O . PHE A 1 190 ? 34.139 6.373 -5.129 1.00 50.56 190 PHE A O 1
ATOM 1490 N N . VAL A 1 191 ? 32.959 4.986 -3.824 1.00 52.16 191 VAL A N 1
ATOM 1491 C CA . VAL A 1 191 ? 34.020 3.982 -3.686 1.00 52.16 191 VAL A CA 1
ATOM 1492 C C . VAL A 1 191 ? 34.354 3.354 -5.044 1.00 52.16 191 VAL A C 1
ATOM 1494 O O . VAL A 1 191 ? 35.526 3.310 -5.403 1.00 52.16 191 VAL A O 1
ATOM 1497 N N . LEU A 1 192 ? 33.364 2.959 -5.854 1.00 52.62 192 LEU A N 1
ATOM 1498 C CA . LEU A 1 192 ? 33.609 2.402 -7.192 1.00 52.62 192 LEU A CA 1
ATOM 1499 C C . LEU A 1 192 ? 34.262 3.419 -8.141 1.00 52.62 192 LEU A C 1
ATOM 1501 O O . LEU A 1 192 ? 35.212 3.076 -8.837 1.00 52.62 192 LEU A O 1
ATOM 1505 N N . ASN A 1 193 ? 33.802 4.674 -8.144 1.00 51.22 193 ASN A N 1
ATOM 1506 C CA . ASN A 1 193 ? 34.398 5.738 -8.956 1.00 51.22 193 ASN A CA 1
ATOM 1507 C C . ASN A 1 193 ? 35.780 6.154 -8.441 1.00 51.22 193 ASN A C 1
ATOM 1509 O O . ASN A 1 193 ? 36.653 6.483 -9.239 1.00 51.22 193 ASN A O 1
ATOM 1513 N N . PHE A 1 194 ? 36.024 6.103 -7.132 1.00 53.97 194 PHE A N 1
ATOM 1514 C CA . PHE A 1 194 ? 37.340 6.317 -6.534 1.00 53.97 194 PHE A CA 1
ATOM 1515 C C . PHE A 1 194 ? 38.304 5.188 -6.919 1.00 53.97 194 PHE A C 1
ATOM 1517 O O . PHE A 1 194 ? 39.415 5.466 -7.361 1.00 53.97 194 PHE A O 1
ATOM 1524 N N . TYR A 1 195 ? 37.883 3.922 -6.860 1.00 49.94 195 TYR A N 1
ATOM 1525 C CA . TYR A 1 195 ? 38.691 2.802 -7.348 1.00 49.94 195 TYR A CA 1
ATOM 1526 C C . TYR A 1 195 ? 38.911 2.875 -8.867 1.00 49.94 195 TYR A C 1
ATOM 1528 O O . TYR A 1 195 ? 40.046 2.732 -9.308 1.00 49.94 195 TYR A O 1
ATOM 1536 N N . ALA A 1 196 ? 37.892 3.193 -9.671 1.00 54.03 196 ALA A N 1
ATOM 1537 C CA . ALA A 1 196 ? 38.011 3.324 -11.128 1.00 54.03 196 ALA A CA 1
ATOM 1538 C C . ALA A 1 196 ? 38.903 4.506 -11.563 1.00 54.03 196 ALA A C 1
ATOM 1540 O O . ALA A 1 196 ? 39.704 4.373 -12.490 1.00 54.03 196 ALA A O 1
ATOM 1541 N N . SER A 1 197 ? 38.821 5.648 -10.873 1.00 54.62 197 SER A N 1
ATOM 1542 C CA . SER A 1 197 ? 39.659 6.831 -11.137 1.00 54.62 197 SER A CA 1
ATOM 1543 C C . SER A 1 197 ? 41.101 6.685 -10.641 1.00 54.62 197 SER A C 1
ATOM 1545 O O . SER A 1 197 ? 42.006 7.287 -11.216 1.00 54.62 197 SER A O 1
ATOM 1547 N N . ASN A 1 198 ? 41.351 5.861 -9.620 1.00 44.44 198 ASN A N 1
ATOM 1548 C CA . ASN A 1 198 ? 42.711 5.494 -9.223 1.00 44.44 198 ASN A CA 1
ATOM 1549 C C . ASN A 1 198 ? 43.286 4.370 -10.106 1.00 44.44 198 ASN A C 1
ATOM 1551 O O . ASN A 1 198 ? 44.483 4.372 -10.386 1.00 44.44 198 ASN A O 1
ATOM 1555 N N . LEU A 1 199 ? 42.454 3.465 -10.634 1.00 49.47 199 LEU A N 1
ATOM 1556 C CA . LEU A 1 199 ? 42.871 2.405 -11.559 1.00 49.47 199 LEU A CA 1
ATOM 1557 C C . LEU A 1 199 ? 43.321 2.964 -12.922 1.00 49.47 199 LEU A C 1
ATOM 1559 O O . LEU A 1 199 ? 44.250 2.434 -13.533 1.00 49.47 199 LEU A O 1
ATOM 1563 N N . SER A 1 200 ? 42.736 4.068 -13.397 1.00 50.53 200 SER A N 1
ATOM 1564 C CA . SER A 1 200 ? 43.179 4.748 -14.627 1.00 50.53 200 SER A CA 1
ATOM 1565 C C . SER A 1 200 ? 44.561 5.409 -14.504 1.00 50.53 200 SER A C 1
ATOM 1567 O O . SER A 1 200 ? 45.204 5.654 -15.523 1.00 50.53 200 SER A O 1
ATOM 1569 N N . ARG A 1 201 ? 45.057 5.615 -13.275 1.00 54.53 201 ARG A N 1
ATOM 1570 C CA . ARG A 1 201 ? 46.376 6.189 -12.955 1.00 54.53 201 ARG A CA 1
ATOM 1571 C C . ARG A 1 201 ? 47.477 5.158 -12.667 1.00 54.53 201 ARG A C 1
ATOM 1573 O O . ARG A 1 201 ? 48.621 5.559 -12.464 1.00 54.53 201 ARG A O 1
ATOM 1580 N N . MET A 1 202 ? 47.175 3.857 -12.659 1.00 46.81 202 MET A N 1
ATOM 1581 C CA . MET A 1 202 ? 48.167 2.810 -12.366 1.00 46.81 202 MET A CA 1
ATOM 1582 C C . MET A 1 202 ? 48.908 2.313 -13.626 1.00 46.81 202 MET A C 1
ATOM 1584 O O . MET A 1 202 ? 48.266 2.085 -14.659 1.00 46.81 202 MET A O 1
ATOM 1588 N N . PRO A 1 203 ? 50.239 2.092 -13.557 1.00 49.16 203 PRO A N 1
ATOM 1589 C CA . PRO A 1 203 ? 51.025 1.533 -14.657 1.00 49.16 203 PRO A CA 1
ATOM 1590 C C . PRO A 1 203 ? 50.607 0.088 -14.986 1.00 49.16 203 PRO A C 1
ATOM 1592 O O . PRO A 1 203 ? 50.267 -0.705 -14.106 1.00 49.16 203 PRO A O 1
ATOM 1595 N N . GLY A 1 204 ? 50.621 -0.244 -16.283 1.00 48.75 204 GLY 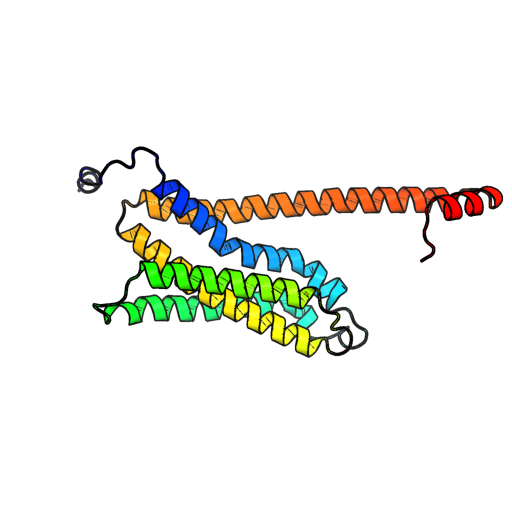A N 1
ATOM 1596 C CA . GLY A 1 204 ? 49.886 -1.371 -16.883 1.00 48.75 204 GLY A CA 1
ATOM 1597 C C . GLY A 1 204 ? 50.159 -2.772 -16.324 1.00 48.75 204 GLY A C 1
ATOM 1598 O O . GLY A 1 204 ? 49.286 -3.628 -16.421 1.00 48.75 204 GLY A O 1
ATOM 1599 N N . HIS A 1 205 ? 51.300 -3.006 -15.675 1.00 46.66 205 HIS A N 1
ATOM 1600 C CA . HIS A 1 205 ? 51.641 -4.318 -15.115 1.00 46.66 205 HIS A CA 1
ATOM 1601 C C . HIS A 1 205 ? 50.873 -4.679 -13.828 1.00 46.66 205 HIS A C 1
ATOM 1603 O O . HIS A 1 205 ? 50.788 -5.857 -13.498 1.00 46.66 205 HIS A O 1
ATOM 1609 N N . PHE A 1 206 ? 50.269 -3.711 -13.123 1.00 41.56 206 PHE A N 1
ATOM 1610 C CA . PHE A 1 206 ? 49.521 -3.975 -11.879 1.00 41.56 206 PHE A CA 1
ATOM 1611 C C . PHE A 1 206 ? 48.011 -4.189 -12.098 1.00 41.56 206 PHE A C 1
ATOM 1613 O O . PHE A 1 206 ? 47.319 -4.702 -11.222 1.00 41.56 206 PHE A O 1
ATOM 1620 N N . LYS A 1 207 ? 47.491 -3.831 -13.284 1.00 46.50 207 LYS A N 1
ATOM 1621 C CA . LYS A 1 207 ? 46.060 -3.936 -13.626 1.00 46.50 207 LYS A CA 1
ATOM 1622 C C . LYS A 1 207 ? 45.581 -5.381 -13.770 1.00 46.50 207 LYS A C 1
ATOM 1624 O O . LYS A 1 207 ? 44.464 -5.687 -13.376 1.00 46.50 207 LYS A O 1
ATOM 1629 N N . VAL A 1 208 ? 46.425 -6.260 -14.309 1.00 47.25 208 VAL A N 1
ATOM 1630 C CA . VAL A 1 208 ? 46.055 -7.653 -14.616 1.00 47.25 208 VAL A CA 1
ATOM 1631 C C . VAL A 1 208 ? 45.939 -8.499 -13.341 1.00 47.25 208 VAL A C 1
ATOM 1633 O O . VAL A 1 208 ? 45.000 -9.270 -13.200 1.00 47.25 208 VAL A O 1
ATOM 1636 N N . CYS A 1 209 ? 46.817 -8.276 -12.358 1.00 39.28 209 CYS A N 1
ATOM 1637 C CA . CYS A 1 209 ? 46.852 -9.062 -11.118 1.00 39.28 209 CYS A CA 1
ATOM 1638 C C . CYS A 1 209 ? 45.639 -8.804 -10.194 1.00 39.28 209 CYS A C 1
ATOM 1640 O O . CYS A 1 209 ? 45.240 -9.667 -9.417 1.00 39.28 209 CYS A O 1
ATOM 1642 N N . LEU A 1 210 ? 45.028 -7.616 -10.280 1.00 43.62 210 LEU A N 1
ATOM 1643 C CA . LEU A 1 210 ? 43.907 -7.219 -9.416 1.00 43.62 210 LEU A CA 1
ATOM 1644 C C . LEU A 1 210 ? 42.540 -7.623 -9.996 1.00 43.62 210 LEU A C 1
ATOM 1646 O O . LEU A 1 210 ? 41.606 -7.870 -9.238 1.00 43.62 210 LEU A O 1
ATOM 1650 N N . ILE A 1 211 ? 42.441 -7.746 -11.325 1.00 48.44 211 ILE A N 1
ATOM 1651 C CA . ILE A 1 211 ? 41.245 -8.252 -12.018 1.00 48.44 211 ILE A CA 1
ATOM 1652 C C . ILE A 1 211 ? 41.070 -9.758 -11.759 1.00 48.44 211 ILE A C 1
ATOM 1654 O O . ILE A 1 211 ? 39.952 -10.190 -11.485 1.00 48.44 211 ILE A O 1
ATOM 1658 N N . ASP A 1 212 ? 42.163 -10.530 -11.722 1.00 39.75 212 ASP A N 1
ATOM 1659 C CA . ASP A 1 212 ? 42.118 -11.965 -11.390 1.00 39.75 212 ASP A CA 1
ATOM 1660 C C . ASP A 1 212 ? 41.777 -12.240 -9.914 1.00 39.75 212 ASP A C 1
ATOM 1662 O O . ASP A 1 212 ? 41.164 -13.256 -9.595 1.00 39.75 212 ASP A O 1
ATOM 1666 N N . SER A 1 213 ? 42.108 -11.325 -8.996 1.00 39.38 213 SER A N 1
ATOM 1667 C CA . SER A 1 213 ? 41.846 -11.503 -7.556 1.00 39.38 213 SER A CA 1
ATOM 1668 C C . SER A 1 213 ? 40.397 -11.180 -7.145 1.00 39.38 213 SER A C 1
ATOM 1670 O O . SER A 1 213 ? 39.953 -11.565 -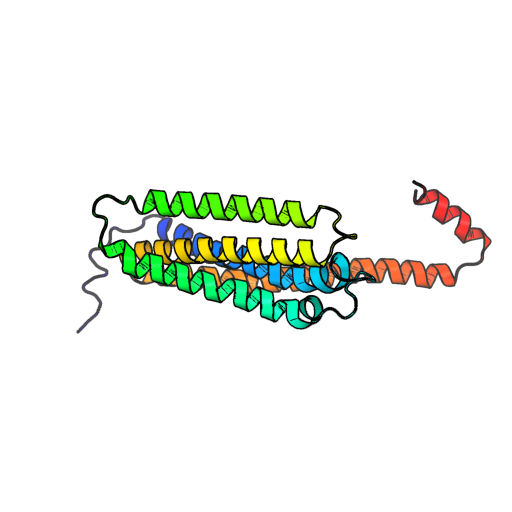6.065 1.00 39.38 213 SER A O 1
ATOM 1672 N N . LEU A 1 214 ? 39.631 -10.488 -8.003 1.00 45.28 214 LEU A N 1
ATOM 1673 C CA . LEU A 1 214 ? 38.255 -10.051 -7.716 1.00 45.28 214 LEU A CA 1
ATOM 1674 C C . LEU A 1 214 ? 37.155 -10.917 -8.355 1.00 45.28 214 LEU A C 1
ATOM 1676 O O . LEU A 1 214 ? 35.981 -10.589 -8.199 1.00 45.28 214 LEU A O 1
ATOM 1680 N N . GLY A 1 215 ? 37.493 -12.026 -9.022 1.00 38.97 215 GLY A N 1
ATOM 1681 C CA . GLY A 1 215 ? 36.514 -13.062 -9.385 1.00 38.97 215 GLY A CA 1
ATOM 1682 C C . GLY A 1 215 ? 35.368 -12.600 -10.296 1.00 38.97 215 GLY A C 1
ATOM 1683 O O . GLY A 1 215 ? 34.246 -13.070 -10.146 1.00 38.97 215 GLY A O 1
ATOM 1684 N N . TYR A 1 216 ? 35.632 -11.691 -11.239 1.00 44.56 216 TYR A N 1
ATOM 1685 C CA . TYR A 1 216 ? 34.648 -11.179 -12.20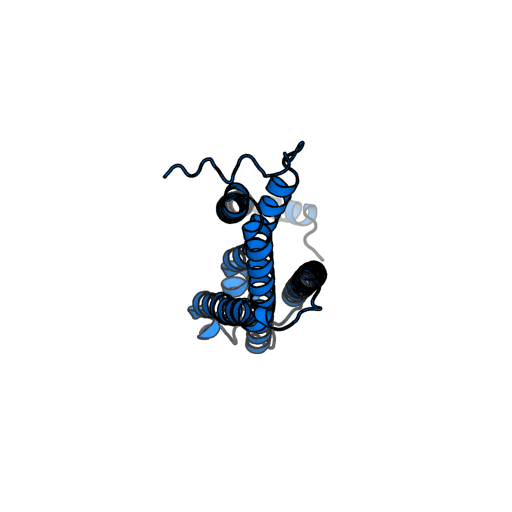8 1.00 44.56 216 TYR A CA 1
ATOM 1686 C C . TYR A 1 216 ? 34.722 -11.888 -13.576 1.00 44.56 216 TYR A C 1
ATOM 1688 O O . TYR A 1 216 ? 34.644 -11.249 -14.623 1.00 44.56 216 TYR A O 1
ATOM 1696 N N . VAL A 1 217 ? 34.869 -13.218 -13.585 1.00 36.41 217 VAL A N 1
ATOM 1697 C CA . VAL A 1 217 ? 34.582 -14.047 -14.771 1.00 36.41 217 VAL A CA 1
ATOM 1698 C C . VAL A 1 217 ? 33.779 -15.275 -14.351 1.00 36.41 217 VAL A C 1
ATOM 1700 O O . VAL A 1 217 ? 34.328 -16.351 -14.117 1.00 36.41 217 VAL A O 1
ATOM 1703 N N . SER A 1 218 ? 32.467 -15.087 -14.228 1.00 33.91 218 SER A N 1
ATOM 1704 C CA . SER A 1 218 ? 31.385 -15.921 -14.790 1.00 33.91 218 SER A CA 1
ATOM 1705 C C . SER A 1 218 ? 30.044 -15.338 -14.369 1.00 33.91 218 SER A C 1
ATOM 1707 O O . SER A 1 218 ? 29.883 -15.069 -13.158 1.00 33.91 218 SER A O 1
#

pLDDT: mean 74.93, std 16.11, range [33.91, 93.56]

Nearest PDB structures (foldseek):
  7wn1-assembly1_A  TM=7.680E-01  e=3.614E-02  Plasmodium falciparum
  8u3d-assembly1_A  TM=6.129E-01  e=3.984E+00  Homo sapiens

Mean predicted aligned error: 12.14 Å

Organism: NCBI:txid34504

InterPro domains:
  IPR002259 Equilibrative nucleoside transporter [PF01733] (131-189)
  IPR002259 Equilibrative nucleoside transporter [PTHR10332] (7-187)

Foldseek 3Di:
DDPPVPVVPADDPPPCVLLVVLLQLLLVLCVLVLVVVLCLCVLQVPQQCAPVRVPPPCSVCVCVLLVCLQPVLLVVLLVCLVPVVPPDPPDDLVVLLVVLVVQLVVLSVVLVVLSPDRPNPPSPVSSVVNSVSSNSNNSSSSNNVSSSVVVQVVPPPSRVVSSVNSNVVNVVVSVVVSVVVVVVVVVVVVVVVVVVVVLVVDDDVVNVVVVVVVPPDD

Radius of gyration: 24.25 Å; Cα contacts (8 Å, |Δi|>4): 156; chains: 1; bounding box: 80×39×59 Å

Secondary structure (DSSP, 8-state):
--GGGTGGGSPP-TT-HHHHHHHHHHHHHHHHHHHHHHTHHIIIIIIS-STTSTT-HHHHTHHHHHHHHHHHHHHHHHHHHHHHGGG-TT--HHHHHHHHHHHHHHHHHHHHHHHHS--TT-HHHHHHHHHHHHHHHHHHHHHHHHHHHHHHTTS-THHHHHHHHHHHHHHHHHHHHHHHHHHHHHHHHHHHHHHHHHHTTS-TTTHHHHHHHTT---

Solvent-accessible surface area (backbone atoms only — not comparable to full-atom values): 12124 Å² total; per-residue (Å²): 135,77,82,68,77,65,68,80,72,59,81,80,67,89,76,46,57,71,44,52,52,36,18,52,49,23,25,53,66,47,46,65,59,53,50,54,65,69,40,40,60,51,47,46,68,56,69,39,53,40,94,90,38,69,85,36,67,71,54,79,44,35,68,60,51,52,50,49,39,29,50,54,49,8,51,54,39,24,50,48,52,62,70,64,55,81,74,57,97,81,67,61,67,68,58,55,44,54,51,29,52,53,51,36,53,50,50,49,53,50,49,56,53,57,68,72,52,92,49,84,91,46,52,67,60,53,50,52,53,51,47,53,48,42,28,53,40,24,29,29,39,22,40,39,52,48,51,50,51,57,56,24,68,78,46,63,70,70,36,44,50,27,22,56,50,18,37,55,48,36,56,53,53,53,52,51,51,50,53,51,51,52,52,54,50,47,50,53,54,48,50,52,50,49,52,54,62,51,55,76,72,52,66,76,83,60,58,62,66,55,54,70,73,64,72,82,85,126

Sequence (218 aa):
MNGEGVESRAPPDRYNLAYFFLLLHGIGFLLPWNVFINAKEYFVDYKLNTTLSYDADYRVNFMSYIGFAAHFPGMCFAAWNTFYQSGTRSSKPVLRFVVAMLIEITVLLFTIALTMIDTVHFPGVFFGLTIASVVLINCCVGIHQTLTFGMAAILPMKYSNAVIMGSNACGTIMSIVNILTKWLASGKSFVLNFYASNLSRMPGHFKVCLIDSLGYVS